Protein AF-F9P8S1-F1 (afdb_monomer_lite)

pLDDT: mean 74.07, std 16.08, range [42.81, 96.88]

Structure (mmCIF, N/CA/C/O backbone):
data_AF-F9P8S1-F1
#
_entry.id   AF-F9P8S1-F1
#
loop_
_atom_site.group_PDB
_atom_site.id
_atom_site.type_symbol
_atom_site.label_atom_id
_atom_site.label_alt_id
_atom_site.label_comp_id
_atom_site.label_asym_id
_atom_site.label_entity_id
_atom_site.label_seq_id
_atom_site.pdbx_PDB_ins_code
_atom_site.Cartn_x
_atom_site.Cartn_y
_atom_site.Cartn_z
_atom_site.occupancy
_atom_site.B_iso_or_equiv
_atom_site.auth_seq_id
_atom_site.auth_comp_id
_atom_site.auth_asym_id
_atom_site.auth_atom_id
_atom_site.pdbx_PDB_model_num
ATOM 1 N N . MET A 1 1 ? -6.120 -24.601 -3.207 1.00 42.81 1 MET A N 1
ATOM 2 C CA . MET A 1 1 ? -6.417 -23.647 -4.297 1.00 42.81 1 MET A CA 1
ATOM 3 C C . MET A 1 1 ? -6.285 -24.409 -5.597 1.00 42.81 1 MET A C 1
ATOM 5 O O . MET A 1 1 ? -5.270 -25.063 -5.779 1.00 42.81 1 MET A O 1
ATOM 9 N N . THR A 1 2 ? -7.313 -24.424 -6.437 1.00 44.12 2 THR A N 1
ATOM 10 C CA . THR A 1 2 ? -7.250 -25.068 -7.754 1.00 44.12 2 THR A CA 1
ATOM 11 C C . THR A 1 2 ? -6.352 -24.224 -8.653 1.00 44.12 2 THR A C 1
ATOM 13 O O . THR A 1 2 ? -6.584 -23.021 -8.761 1.00 44.12 2 THR A O 1
ATOM 16 N N . ASN A 1 3 ? -5.321 -24.824 -9.254 1.00 46.97 3 ASN A N 1
ATOM 17 C CA . ASN A 1 3 ? -4.427 -24.097 -10.153 1.00 46.97 3 ASN A CA 1
ATOM 18 C C . ASN A 1 3 ? -5.231 -23.481 -11.313 1.00 46.97 3 ASN A C 1
ATOM 20 O O . ASN A 1 3 ? -6.142 -24.140 -11.833 1.00 46.97 3 ASN A O 1
ATOM 24 N N . PRO A 1 4 ? -4.928 -22.235 -11.712 1.00 54.66 4 PRO A N 1
ATOM 25 C CA . PRO A 1 4 ? -5.544 -21.624 -12.881 1.00 54.66 4 PRO A CA 1
ATOM 26 C C . PRO A 1 4 ? -5.271 -22.493 -14.118 1.00 54.66 4 PRO A C 1
ATOM 28 O O . PRO A 1 4 ? -4.149 -22.947 -14.333 1.00 54.66 4 PRO A O 1
ATOM 31 N N . LYS A 1 5 ? -6.315 -22.766 -14.907 1.00 55.66 5 LYS A N 1
ATOM 32 C CA . LYS A 1 5 ? -6.205 -23.498 -16.175 1.00 55.66 5 LYS A CA 1
ATOM 33 C C . LYS A 1 5 ? -6.027 -22.486 -17.303 1.00 55.66 5 LYS A C 1
ATOM 35 O O . LYS A 1 5 ? -6.822 -21.551 -17.379 1.00 55.66 5 LYS A O 1
ATOM 40 N N . LEU A 1 6 ? -5.024 -22.677 -18.163 1.00 55.72 6 LEU A N 1
ATOM 41 C CA . LEU A 1 6 ? -4.963 -21.954 -19.435 1.00 55.72 6 LEU A CA 1
ATOM 42 C C . LEU A 1 6 ? -6.150 -22.377 -20.309 1.00 55.72 6 LEU A C 1
ATOM 44 O O . LEU A 1 6 ? -6.494 -23.558 -20.364 1.00 55.72 6 LEU A O 1
ATOM 48 N N . THR A 1 7 ? -6.777 -21.407 -20.964 1.00 56.41 7 THR A N 1
ATOM 49 C CA . THR A 1 7 ? -7.863 -21.615 -21.926 1.00 56.41 7 THR A CA 1
ATOM 50 C C . THR A 1 7 ? -7.560 -20.805 -23.180 1.00 56.41 7 THR A C 1
ATOM 52 O O . THR A 1 7 ? -7.178 -19.644 -23.055 1.00 56.41 7 THR A O 1
ATOM 55 N N . ASP A 1 8 ? -7.764 -21.394 -24.359 1.00 46.69 8 ASP A N 1
ATOM 56 C CA . ASP A 1 8 ? -7.505 -20.732 -25.650 1.00 46.69 8 ASP A CA 1
ATOM 57 C C . ASP A 1 8 ? -8.508 -19.603 -25.951 1.00 46.69 8 ASP A C 1
ATOM 59 O O . ASP A 1 8 ? -8.210 -18.674 -26.696 1.00 46.69 8 ASP A O 1
ATOM 63 N N . GLU A 1 9 ? -9.683 -19.639 -25.315 1.00 50.50 9 GLU A N 1
ATOM 64 C CA . GLU A 1 9 ? -10.734 -18.632 -25.456 1.00 50.50 9 GLU A CA 1
ATOM 65 C C . GLU A 1 9 ? -10.969 -17.881 -24.138 1.00 50.50 9 GLU A C 1
ATOM 67 O O . GLU A 1 9 ? -11.123 -18.479 -23.065 1.00 50.50 9 GLU A O 1
ATOM 72 N N . ALA A 1 10 ? -11.028 -16.547 -24.209 1.00 51.03 10 ALA A N 1
ATOM 73 C CA . ALA A 1 10 ? -11.365 -15.703 -23.069 1.00 51.03 10 ALA A CA 1
ATOM 74 C C . ALA A 1 10 ? -12.876 -15.765 -22.786 1.00 51.03 10 ALA A C 1
ATOM 76 O O . ALA A 1 10 ? -13.701 -15.368 -23.606 1.00 51.03 10 ALA A O 1
ATOM 77 N N . ARG A 1 11 ? -13.256 -16.228 -21.592 1.00 55.22 11 ARG A N 1
ATOM 78 C CA . ARG A 1 11 ? -14.658 -16.266 -21.152 1.00 55.22 11 ARG A CA 1
ATOM 79 C C . ARG A 1 11 ? -15.077 -14.901 -20.606 1.00 55.22 11 ARG A C 1
ATOM 81 O O . ARG A 1 11 ? -14.881 -14.663 -19.428 1.00 55.22 11 ARG A O 1
ATOM 88 N N . CYS A 1 12 ? -15.638 -14.051 -21.469 1.00 47.91 12 CYS A N 1
ATOM 89 C CA . CYS A 1 12 ? -16.384 -12.807 -21.194 1.00 47.91 12 CYS A CA 1
ATOM 90 C C . CYS A 1 12 ? -15.920 -11.947 -19.992 1.00 47.91 12 CYS A C 1
ATOM 92 O O . CYS A 1 12 ? -16.041 -12.334 -18.832 1.00 47.91 12 CYS A O 1
ATOM 94 N N . ILE A 1 13 ? -15.523 -10.695 -20.252 1.00 53.44 13 ILE A N 1
ATOM 95 C CA . ILE A 1 13 ? -15.233 -9.704 -19.199 1.00 53.44 13 ILE A CA 1
ATOM 96 C C . ILE A 1 13 ? -16.461 -9.553 -18.284 1.00 53.44 13 ILE A C 1
ATOM 98 O O . ILE A 1 13 ? -17.559 -9.230 -18.736 1.00 53.44 13 ILE A O 1
ATOM 102 N N . THR A 1 14 ? -16.292 -9.791 -16.984 1.00 51.12 14 THR A N 1
ATOM 103 C CA . THR A 1 14 ? -17.373 -9.659 -16.004 1.00 51.12 14 THR A CA 1
ATOM 104 C C . THR A 1 14 ? -17.647 -8.182 -15.709 1.00 51.12 14 THR A C 1
ATOM 106 O O . THR A 1 14 ? -16.819 -7.490 -15.131 1.00 51.12 14 THR A O 1
ATOM 109 N N . ALA A 1 15 ? -18.849 -7.695 -16.036 1.00 49.53 15 ALA A N 1
ATOM 110 C CA . ALA A 1 15 ? -19.282 -6.307 -15.799 1.00 49.53 15 ALA A CA 1
ATOM 111 C C . ALA A 1 15 ? -19.560 -5.955 -14.315 1.00 49.53 15 ALA A C 1
ATOM 113 O O . ALA A 1 15 ? -20.180 -4.937 -14.013 1.00 49.53 15 ALA A O 1
ATOM 114 N N . ARG A 1 16 ? -19.160 -6.806 -13.361 1.00 53.19 16 ARG A N 1
ATOM 115 C CA . ARG A 1 16 ? -19.384 -6.578 -11.923 1.00 53.19 16 ARG A CA 1
ATOM 116 C C . ARG A 1 16 ? -18.222 -5.789 -11.326 1.00 53.19 16 ARG A C 1
ATOM 118 O O . ARG A 1 16 ? -17.071 -6.046 -11.651 1.00 53.19 16 ARG A O 1
ATOM 125 N N . TYR A 1 17 ? -18.514 -4.929 -10.350 1.00 43.66 17 TYR A N 1
ATOM 126 C CA . TYR A 1 17 ? -17.522 -4.143 -9.594 1.00 43.66 17 TYR A CA 1
ATOM 127 C C . TYR A 1 17 ? -16.407 -4.974 -8.920 1.00 43.66 17 TYR A C 1
ATOM 129 O O . TYR A 1 17 ? -15.377 -4.426 -8.547 1.00 43.66 17 TYR A O 1
ATOM 137 N N . THR A 1 18 ? -16.572 -6.295 -8.783 1.00 47.75 18 THR A N 1
ATOM 138 C CA . THR A 1 18 ? -15.530 -7.230 -8.317 1.00 47.75 18 THR A CA 1
ATOM 139 C C . THR A 1 18 ? -14.606 -7.730 -9.437 1.00 47.75 18 THR A C 1
ATOM 141 O O . THR A 1 18 ? -14.017 -8.802 -9.301 1.00 47.75 18 THR A O 1
ATOM 144 N N . ALA A 1 19 ? -14.495 -6.994 -10.546 1.00 43.41 19 ALA A N 1
ATOM 145 C CA . ALA A 1 19 ? -13.568 -7.253 -11.645 1.00 43.41 19 ALA A CA 1
ATOM 146 C C . ALA A 1 19 ? -12.102 -7.098 -11.183 1.00 43.41 19 ALA A C 1
ATOM 148 O O . ALA A 1 19 ? -11.461 -6.067 -11.356 1.00 43.41 19 ALA A O 1
ATOM 149 N N . GLY A 1 20 ? -11.576 -8.134 -10.539 1.00 48.50 20 GLY A N 1
ATOM 150 C CA . GLY A 1 20 ? -10.194 -8.257 -10.074 1.00 48.50 20 GLY A CA 1
ATOM 151 C C . GLY A 1 20 ? -9.910 -9.713 -9.715 1.00 48.50 20 GLY A C 1
ATOM 152 O O . GLY A 1 20 ? -10.841 -10.509 -9.701 1.00 48.50 20 GLY A O 1
ATOM 153 N N . ALA A 1 21 ? -8.659 -10.096 -9.445 1.00 47.78 21 ALA A N 1
ATOM 154 C CA . ALA A 1 21 ? -8.283 -11.484 -9.145 1.00 47.78 21 ALA A CA 1
ATOM 155 C C . ALA A 1 21 ? -9.067 -12.047 -7.936 1.00 47.78 21 ALA A C 1
ATOM 157 O O . ALA A 1 21 ? -8.751 -11.769 -6.780 1.00 47.78 21 ALA A O 1
ATOM 158 N N . THR A 1 22 ? -10.120 -12.830 -8.194 1.00 50.66 22 THR A N 1
ATOM 159 C CA . THR A 1 22 ? -10.939 -13.469 -7.160 1.00 50.66 22 THR A CA 1
ATOM 160 C C . THR A 1 22 ? -10.473 -14.906 -6.937 1.00 50.66 22 THR A C 1
ATOM 162 O O . THR A 1 22 ? -10.015 -15.582 -7.853 1.00 50.66 22 THR A O 1
ATOM 165 N N . LYS A 1 23 ? -10.602 -15.408 -5.704 1.00 47.53 23 LYS A N 1
ATOM 166 C CA . LYS A 1 23 ? -10.210 -16.785 -5.334 1.00 47.53 23 LYS A CA 1
ATOM 167 C C . LYS A 1 23 ? -11.278 -17.839 -5.672 1.00 47.53 23 LYS A C 1
ATOM 169 O O . LYS A 1 23 ? -11.153 -18.986 -5.247 1.00 47.53 23 LYS A O 1
ATOM 174 N N . ARG A 1 24 ? -12.353 -17.460 -6.373 1.00 54.44 24 ARG A N 1
ATOM 175 C CA . ARG A 1 24 ? -13.459 -18.361 -6.723 1.00 54.44 24 ARG A CA 1
ATOM 176 C C . ARG A 1 24 ? -13.205 -19.004 -8.082 1.00 54.44 24 ARG A C 1
ATOM 178 O O . ARG A 1 24 ? -12.870 -18.328 -9.051 1.00 54.44 24 ARG A O 1
ATOM 185 N N . THR A 1 25 ? -13.373 -20.320 -8.147 1.00 54.41 25 THR A N 1
ATOM 186 C CA . THR A 1 25 ? -13.177 -21.105 -9.368 1.00 54.41 25 THR A CA 1
ATOM 187 C C . THR A 1 25 ? -14.099 -20.604 -10.484 1.00 54.41 25 THR A C 1
ATOM 189 O O . THR A 1 25 ? -15.279 -20.368 -10.247 1.00 54.41 25 THR A O 1
ATOM 192 N N . ALA A 1 26 ? -13.550 -20.451 -11.694 1.00 55.38 26 ALA A N 1
ATOM 193 C CA . ALA A 1 26 ? -1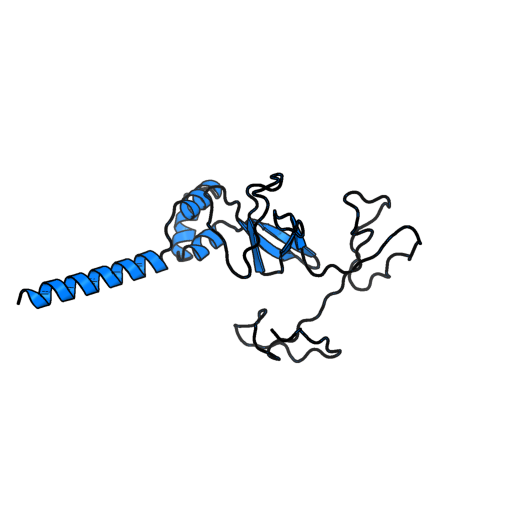4.274 -20.100 -12.922 1.00 55.38 26 ALA A CA 1
ATOM 194 C C . ALA A 1 26 ? -14.968 -18.718 -12.967 1.00 55.38 26 ALA A C 1
ATOM 196 O O . ALA A 1 26 ? -15.750 -18.480 -13.882 1.00 55.38 26 ALA A O 1
ATOM 197 N N . MET A 1 27 ? -14.682 -17.793 -12.039 1.00 53.31 27 MET A N 1
ATOM 198 C CA . MET A 1 27 ? -15.280 -16.445 -12.075 1.00 53.31 27 MET A CA 1
ATOM 199 C C . MET A 1 27 ? -14.535 -15.439 -12.958 1.00 53.31 27 MET A C 1
ATOM 201 O O . MET A 1 27 ? -15.146 -14.472 -13.407 1.00 53.31 27 MET A O 1
ATOM 205 N N . ASN A 1 28 ? -13.245 -15.661 -13.218 1.00 53.59 28 ASN A N 1
ATOM 206 C CA . ASN A 1 28 ? -12.417 -14.737 -13.983 1.00 53.59 28 ASN A CA 1
ATOM 207 C C . ASN A 1 28 ? -11.637 -15.492 -15.060 1.00 53.59 28 ASN A C 1
ATOM 209 O O . ASN A 1 28 ? -10.920 -16.443 -14.745 1.00 53.59 28 ASN A O 1
ATOM 213 N N . SER A 1 29 ? -11.718 -15.031 -16.305 1.00 51.03 29 SER A N 1
ATOM 214 C CA . SER A 1 29 ? -10.712 -15.313 -17.328 1.00 51.03 29 SER A CA 1
ATOM 215 C C . SER A 1 29 ? -9.646 -14.220 -17.275 1.00 51.03 29 SER A C 1
ATOM 217 O O . SER A 1 29 ? -9.966 -13.041 -17.420 1.00 51.03 29 SER A O 1
ATOM 219 N N . GLY A 1 30 ? -8.393 -14.598 -17.037 1.00 47.12 30 GLY A N 1
ATOM 220 C CA . GLY A 1 30 ? -7.246 -13.708 -17.205 1.00 47.12 30 GLY A CA 1
ATOM 221 C C . GLY A 1 30 ? -6.552 -14.027 -18.522 1.00 47.12 30 GLY A C 1
ATOM 222 O O . GLY A 1 30 ? -6.382 -15.199 -18.847 1.00 47.12 30 GLY A O 1
ATOM 223 N N . VAL A 1 31 ? -6.148 -13.006 -19.271 1.00 45.31 31 VAL A N 1
ATOM 224 C CA . VAL A 1 31 ? -5.204 -13.195 -20.376 1.00 45.31 31 VAL A CA 1
ATOM 225 C C . VAL A 1 31 ? -3.816 -13.328 -19.751 1.00 45.31 31 VAL A C 1
ATOM 227 O O . VAL A 1 31 ? -3.372 -12.427 -19.039 1.00 45.31 31 VAL A O 1
ATOM 230 N N . LEU A 1 32 ? -3.154 -14.467 -19.961 1.00 46.41 32 LEU A N 1
ATOM 231 C CA . LEU A 1 32 ? -1.760 -14.651 -19.564 1.00 46.41 32 LEU A CA 1
ATOM 232 C C . LEU A 1 32 ? -0.882 -13.906 -20.578 1.00 46.41 32 LEU A C 1
ATOM 234 O O . LEU A 1 32 ? -0.616 -14.414 -21.664 1.00 46.41 32 LEU A O 1
ATOM 238 N N . GLU A 1 33 ? -0.452 -12.691 -20.246 1.00 49.91 33 GLU A N 1
ATOM 239 C CA . GLU A 1 33 ? 0.489 -11.949 -21.088 1.00 49.91 33 GLU A CA 1
ATOM 240 C C . GLU A 1 33 ? 1.912 -12.481 -20.840 1.00 49.91 33 GLU A C 1
ATOM 242 O O . GLU A 1 33 ? 2.533 -12.214 -19.810 1.00 49.91 33 GLU A O 1
ATOM 247 N N . VAL A 1 34 ? 2.412 -13.305 -21.767 1.00 53.09 34 VAL A N 1
ATOM 248 C CA . VAL A 1 34 ? 3.754 -13.900 -21.710 1.00 53.09 34 VAL A CA 1
ATOM 249 C C . VAL A 1 34 ? 4.734 -12.998 -22.449 1.00 53.09 34 VAL A C 1
ATOM 251 O O . VAL A 1 34 ? 4.635 -12.830 -23.662 1.00 53.09 34 VAL A O 1
ATOM 254 N N . GLN A 1 35 ? 5.708 -12.439 -21.728 1.00 59.03 35 GLN A N 1
ATOM 255 C CA . GLN A 1 35 ? 6.710 -11.550 -22.315 1.00 59.03 35 GLN A CA 1
ATOM 256 C C . GLN A 1 35 ? 8.097 -12.212 -22.360 1.00 59.03 35 GLN A C 1
ATOM 258 O O . GLN A 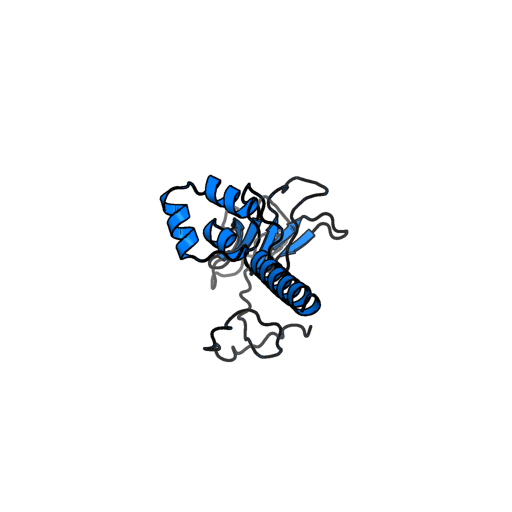1 35 ? 8.586 -12.666 -21.318 1.00 59.03 35 GLN A O 1
ATOM 263 N N . PRO A 1 36 ? 8.771 -12.241 -23.527 1.00 59.41 36 PRO A N 1
ATOM 264 C CA . PRO A 1 36 ? 10.127 -12.761 -23.627 1.00 59.41 36 PRO A CA 1
ATOM 265 C C . PRO A 1 36 ? 11.119 -11.779 -22.991 1.00 59.41 36 PRO A C 1
ATOM 267 O O . PRO A 1 36 ? 11.228 -10.617 -23.400 1.00 59.41 36 PRO A O 1
ATOM 270 N N . ILE A 1 37 ? 11.870 -12.257 -21.995 1.00 67.31 37 ILE A N 1
ATOM 271 C CA . ILE A 1 37 ? 12.969 -11.509 -21.370 1.00 67.31 37 ILE A CA 1
ATOM 272 C C . ILE A 1 37 ? 14.328 -12.048 -21.815 1.00 67.31 37 ILE A C 1
ATOM 274 O O . ILE A 1 37 ? 14.587 -13.250 -21.755 1.00 67.31 37 ILE A O 1
ATOM 278 N N . LEU A 1 38 ? 15.221 -11.134 -22.199 1.00 70.00 38 LEU A N 1
ATOM 279 C CA . LEU A 1 38 ? 16.605 -11.443 -22.540 1.00 70.00 38 LEU A CA 1
ATOM 280 C C . LEU A 1 38 ? 17.453 -11.612 -21.272 1.00 70.00 38 LEU A C 1
ATOM 282 O O . LEU A 1 38 ? 17.592 -10.672 -20.474 1.00 70.00 38 LEU A O 1
ATOM 286 N N . THR A 1 39 ? 18.109 -12.766 -21.126 1.00 67.06 39 THR A N 1
ATOM 287 C CA . THR A 1 39 ? 19.067 -13.077 -20.044 1.00 67.06 39 THR A CA 1
ATOM 288 C C . THR A 1 39 ? 18.515 -12.772 -18.642 1.00 67.06 39 THR A C 1
ATOM 290 O O . THR A 1 39 ? 19.044 -11.899 -17.944 1.00 67.06 39 THR A O 1
ATOM 293 N N . PRO A 1 40 ? 17.420 -13.424 -18.201 1.00 64.50 40 PRO A N 1
ATOM 294 C CA . PRO A 1 40 ? 16.813 -13.153 -16.893 1.00 64.50 40 PRO A CA 1
ATOM 295 C C . PRO A 1 40 ? 17.753 -13.452 -15.716 1.00 64.50 40 PRO A C 1
ATOM 297 O O . PRO A 1 40 ? 17.552 -12.957 -14.612 1.00 64.50 40 PRO A O 1
ATOM 300 N N . ASP A 1 41 ? 18.788 -14.252 -15.950 1.00 61.78 41 ASP A N 1
ATOM 301 C CA . ASP A 1 41 ? 19.759 -14.735 -14.976 1.00 61.78 41 ASP A CA 1
ATOM 302 C C . ASP A 1 41 ? 20.846 -13.717 -14.594 1.00 61.78 41 ASP A C 1
ATOM 304 O O . ASP A 1 41 ? 21.568 -13.934 -13.621 1.00 61.78 41 ASP A O 1
ATOM 308 N N . ARG A 1 42 ? 20.984 -12.604 -15.323 1.00 64.12 42 ARG A N 1
ATOM 309 C CA . ARG A 1 42 ? 22.042 -11.601 -15.088 1.00 64.12 42 ARG A CA 1
ATOM 310 C C . ARG A 1 42 ? 21.459 -10.286 -14.581 1.00 64.12 42 ARG A C 1
ATOM 312 O O . ARG A 1 42 ? 20.285 -10.014 -14.766 1.00 64.12 42 ARG A O 1
ATOM 319 N N . VAL A 1 43 ? 22.238 -9.433 -13.921 1.00 65.25 43 VAL A N 1
ATOM 320 C CA . VAL A 1 43 ? 21.769 -8.065 -13.593 1.00 65.25 43 VAL A CA 1
ATOM 321 C C . VAL A 1 43 ? 22.125 -7.116 -14.734 1.00 65.25 43 VAL A C 1
ATOM 323 O O . VAL A 1 43 ? 21.266 -6.385 -15.224 1.00 65.25 43 VAL A O 1
ATOM 326 N N . THR A 1 44 ? 23.369 -7.191 -15.203 1.00 67.81 44 THR A N 1
ATOM 327 C CA . THR A 1 44 ? 23.891 -6.448 -16.349 1.00 67.81 44 THR A CA 1
ATOM 328 C C . THR A 1 44 ? 23.822 -7.301 -17.618 1.00 67.81 44 THR A C 1
ATOM 330 O O . THR A 1 44 ? 24.274 -8.448 -17.651 1.00 67.81 44 THR A O 1
ATOM 333 N N . LYS A 1 45 ? 23.219 -6.746 -18.673 1.00 70.19 45 LYS A N 1
ATOM 334 C CA . LYS A 1 45 ? 23.155 -7.369 -20.005 1.00 70.19 45 LYS A CA 1
ATOM 335 C C . LYS A 1 45 ? 24.470 -7.139 -20.758 1.00 70.19 45 LYS A C 1
ATOM 337 O O . LYS A 1 45 ? 25.132 -6.130 -20.532 1.00 70.19 45 LYS A O 1
ATOM 342 N N . ARG A 1 46 ? 24.823 -8.053 -21.665 1.00 67.50 46 ARG A N 1
ATOM 343 C CA . ARG A 1 46 ? 25.981 -7.902 -22.569 1.00 67.50 46 ARG A CA 1
ATOM 344 C C . ARG A 1 46 ? 25.586 -7.366 -23.946 1.00 67.50 46 ARG A C 1
ATOM 346 O O . ARG A 1 46 ? 26.336 -6.599 -24.531 1.00 67.50 46 ARG A O 1
ATOM 353 N N . GLN A 1 47 ? 24.407 -7.741 -24.440 1.00 64.69 47 GLN A N 1
ATOM 354 C CA . GLN A 1 47 ? 23.866 -7.214 -25.690 1.00 64.69 47 GLN A CA 1
ATOM 355 C C . GLN A 1 47 ? 23.308 -5.794 -25.517 1.00 64.69 47 GLN A C 1
ATOM 357 O O . GLN A 1 47 ? 22.586 -5.490 -24.559 1.00 64.69 47 GLN A O 1
ATOM 362 N N . ASN A 1 48 ? 23.597 -4.943 -26.500 1.00 59.12 48 ASN A N 1
ATOM 363 C CA . ASN A 1 48 ? 22.925 -3.663 -26.682 1.00 59.12 48 ASN A CA 1
ATOM 364 C C . ASN A 1 48 ? 21.515 -3.912 -27.235 1.00 59.12 48 ASN A C 1
ATOM 366 O O . ASN A 1 48 ? 21.346 -4.613 -28.225 1.00 59.12 48 ASN A O 1
ATOM 370 N N . GLY A 1 49 ? 20.497 -3.362 -26.572 1.00 66.94 49 GLY A N 1
ATOM 371 C CA . GLY A 1 49 ? 19.092 -3.575 -26.941 1.00 66.94 49 GLY A CA 1
ATOM 372 C C . GLY A 1 49 ? 18.140 -3.571 -25.747 1.00 66.94 49 GLY A C 1
ATOM 373 O O . GLY A 1 49 ? 18.565 -3.602 -24.590 1.00 66.94 49 GLY A O 1
ATOM 374 N N . ARG A 1 50 ? 16.833 -3.488 -26.000 1.00 66.19 50 ARG A N 1
ATOM 375 C CA . ARG A 1 50 ? 15.813 -3.568 -24.943 1.00 66.19 50 ARG A CA 1
ATOM 376 C C . ARG A 1 50 ? 15.792 -4.980 -24.349 1.00 66.19 50 ARG A C 1
ATOM 378 O O . ARG A 1 50 ? 16.011 -5.958 -25.052 1.00 66.19 50 ARG A O 1
ATOM 385 N N . ARG A 1 51 ? 15.579 -5.077 -23.034 1.00 71.38 51 ARG A N 1
ATOM 386 C CA . ARG A 1 51 ? 15.635 -6.352 -22.294 1.00 71.38 51 ARG A CA 1
ATOM 387 C C . ARG A 1 51 ? 14.327 -7.144 -22.352 1.00 71.38 51 ARG A C 1
ATOM 389 O O . ARG A 1 51 ? 14.321 -8.346 -22.119 1.00 71.38 51 ARG A O 1
ATOM 396 N N . LEU A 1 52 ? 13.247 -6.438 -22.648 1.00 70.12 52 LEU A N 1
ATOM 397 C CA . LEU A 1 52 ? 11.894 -6.934 -22.834 1.00 70.12 52 LEU A CA 1
ATOM 398 C C . LEU A 1 52 ? 11.440 -6.434 -24.207 1.00 70.12 52 LEU A C 1
ATOM 400 O O . LEU A 1 52 ? 11.739 -5.283 -24.548 1.00 70.12 52 LEU A O 1
ATOM 404 N N . LYS A 1 53 ? 10.782 -7.296 -24.982 1.00 68.94 53 LYS A N 1
ATOM 405 C CA . LYS A 1 53 ? 10.178 -6.938 -26.275 1.00 68.94 53 LYS A CA 1
ATOM 406 C C . LYS A 1 53 ? 8.717 -6.546 -26.116 1.00 68.94 53 LYS A C 1
ATOM 408 O O . LYS A 1 53 ? 8.074 -6.945 -25.145 1.00 68.94 53 LYS A O 1
ATOM 413 N N . GLU A 1 54 ? 8.216 -5.755 -27.052 1.00 63.56 54 GLU A N 1
ATOM 414 C CA . GLU A 1 54 ? 6.791 -5.430 -27.129 1.00 63.56 54 GLU A CA 1
ATOM 415 C C . GLU A 1 54 ? 5.983 -6.637 -27.645 1.00 63.56 54 GLU A C 1
ATOM 417 O O . GLU A 1 54 ? 6.537 -7.572 -28.223 1.00 63.56 54 GLU A O 1
ATOM 422 N N . GLN A 1 55 ? 4.671 -6.633 -27.412 1.00 55.00 55 GLN A N 1
ATOM 423 C CA . GLN A 1 55 ? 3.755 -7.620 -27.993 1.00 55.00 55 GLN A CA 1
ATOM 424 C C . GLN A 1 55 ? 3.843 -7.555 -29.523 1.00 55.00 55 GLN A C 1
ATOM 426 O O . GLN A 1 55 ? 3.962 -6.462 -30.077 1.00 55.00 55 GLN A O 1
ATOM 431 N N . ASP A 1 56 ? 3.825 -8.721 -30.168 1.00 64.06 56 ASP A N 1
ATOM 432 C CA . ASP A 1 56 ? 3.959 -8.910 -31.620 1.00 64.06 56 ASP A CA 1
ATOM 433 C C . ASP A 1 56 ? 5.346 -8.585 -32.212 1.00 64.06 56 ASP A C 1
ATOM 435 O O . ASP A 1 56 ? 5.560 -8.733 -33.416 1.00 64.06 56 ASP A O 1
ATOM 439 N N . GLU A 1 57 ? 6.340 -8.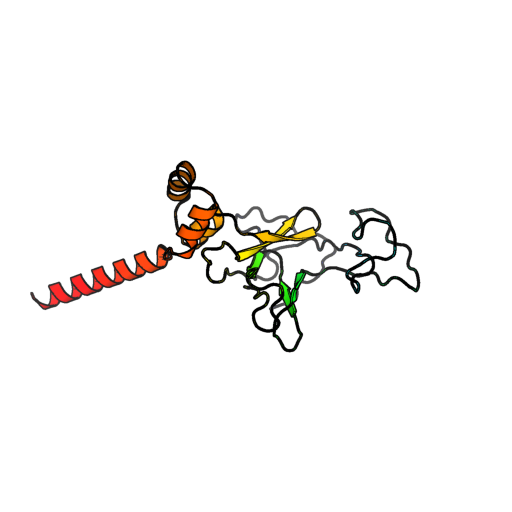227 -31.386 1.00 66.19 57 GLU A N 1
ATOM 440 C CA . GLU A 1 57 ? 7.732 -8.204 -31.838 1.00 66.19 57 GLU A CA 1
ATOM 441 C C . GLU A 1 57 ? 8.286 -9.642 -31.916 1.00 66.19 57 GLU A C 1
ATOM 443 O O . GLU A 1 57 ? 8.124 -10.424 -30.972 1.00 66.19 57 GLU A O 1
ATOM 448 N N . PRO A 1 58 ? 9.001 -10.009 -32.999 1.00 64.75 58 PRO A N 1
ATOM 449 C CA . PRO A 1 58 ? 9.586 -11.341 -33.135 1.00 64.75 58 PRO A CA 1
ATOM 450 C C . PRO A 1 58 ? 10.501 -11.636 -31.947 1.00 64.75 58 PRO A C 1
ATOM 452 O O . PRO A 1 58 ? 11.194 -10.736 -31.476 1.00 64.75 58 PRO A O 1
ATOM 455 N N . MET A 1 59 ? 10.535 -12.879 -31.460 1.00 60.25 59 MET A N 1
ATOM 456 C CA . MET A 1 59 ? 11.356 -13.286 -30.309 1.00 60.25 59 MET A CA 1
ATOM 457 C C . MET A 1 59 ? 12.846 -12.933 -30.510 1.00 60.25 59 MET A C 1
ATOM 459 O O . MET A 1 59 ? 13.314 -12.680 -31.621 1.00 60.25 59 MET A O 1
ATOM 463 N N . PHE A 1 60 ? 13.626 -12.815 -29.431 1.00 66.12 60 PHE A N 1
ATOM 464 C CA . PHE A 1 60 ? 15.085 -12.729 -29.565 1.00 66.12 60 PHE A CA 1
ATOM 465 C C . PHE A 1 60 ? 15.619 -13.969 -30.298 1.00 66.12 60 PHE A C 1
ATOM 467 O O . PHE A 1 60 ? 15.104 -15.071 -30.114 1.00 66.12 60 PHE A O 1
ATOM 474 N N . THR A 1 61 ? 16.658 -13.797 -31.116 1.00 61.00 61 THR A N 1
ATOM 475 C CA . THR A 1 61 ? 17.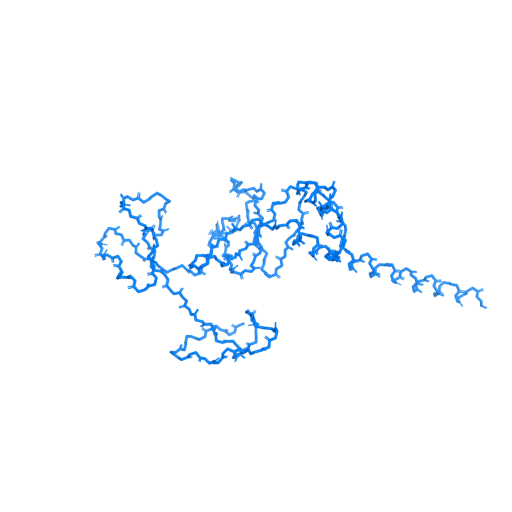353 -14.929 -31.735 1.00 61.00 61 THR A CA 1
ATOM 476 C C . THR A 1 61 ? 17.859 -15.862 -30.636 1.00 61.00 61 THR A C 1
ATOM 478 O O . THR A 1 61 ? 18.571 -15.423 -29.729 1.00 61.00 61 THR A O 1
ATOM 481 N N . LEU A 1 62 ? 17.469 -17.137 -30.699 1.00 56.62 62 LEU A N 1
ATOM 482 C CA . LEU A 1 62 ? 17.953 -18.183 -29.801 1.00 56.62 62 LEU A CA 1
ATOM 483 C C . LEU A 1 62 ? 19.444 -18.401 -30.078 1.00 56.62 62 LEU A C 1
ATOM 485 O O . LEU A 1 62 ? 19.814 -19.104 -31.012 1.00 56.62 62 LEU A O 1
ATOM 489 N N . THR A 1 63 ? 20.309 -17.753 -29.301 1.00 58.69 63 THR A N 1
ATOM 490 C CA . THR A 1 63 ? 21.742 -18.054 -29.286 1.00 58.69 63 THR A CA 1
ATOM 491 C C . THR A 1 63 ? 21.998 -19.072 -28.177 1.00 58.69 63 THR A C 1
ATOM 493 O O . THR A 1 63 ? 21.366 -19.017 -27.123 1.00 58.69 63 THR A O 1
ATOM 496 N N . SER A 1 64 ? 22.966 -19.974 -28.351 1.00 54.72 64 SER A N 1
ATOM 497 C CA . SER A 1 64 ? 23.372 -20.907 -27.282 1.00 54.72 64 SER A CA 1
ATOM 498 C C . SER A 1 64 ? 23.931 -20.203 -26.033 1.00 54.72 64 SER A C 1
ATOM 500 O O . SER A 1 64 ? 24.190 -20.852 -25.023 1.00 54.72 64 SER A O 1
ATOM 502 N N . GLN A 1 65 ? 24.150 -18.884 -26.095 1.00 56.31 65 GLN A N 1
ATOM 503 C CA . GLN A 1 65 ? 24.691 -18.071 -25.007 1.00 56.31 65 GLN A CA 1
ATOM 504 C C . GLN A 1 65 ? 23.605 -17.386 -24.165 1.00 56.31 65 GLN A C 1
ATOM 506 O O . GLN A 1 65 ? 23.819 -17.173 -22.968 1.00 56.31 65 GLN A O 1
ATOM 511 N N . ASP A 1 66 ? 22.453 -17.055 -24.757 1.00 55.19 66 ASP A N 1
ATOM 512 C CA . ASP A 1 66 ? 21.412 -16.264 -24.107 1.00 55.19 66 ASP A CA 1
ATOM 513 C C . ASP A 1 66 ? 20.208 -17.134 -23.740 1.00 55.19 66 ASP A C 1
ATOM 515 O O . ASP A 1 66 ? 19.480 -17.641 -24.593 1.00 55.19 66 ASP A O 1
ATOM 519 N N . ARG A 1 67 ? 19.965 -17.285 -22.434 1.00 53.16 67 ARG A N 1
ATOM 520 C CA . ARG A 1 67 ? 18.735 -17.903 -21.931 1.00 53.16 67 ARG A CA 1
ATOM 521 C C . ARG A 1 67 ? 17.597 -16.888 -22.008 1.00 53.16 67 ARG A C 1
ATOM 523 O O . ARG A 1 67 ? 17.728 -15.778 -21.490 1.00 53.16 67 ARG A O 1
ATOM 530 N N . HIS A 1 68 ? 16.480 -17.280 -22.612 1.00 56.09 68 HIS A N 1
ATOM 531 C CA . HIS A 1 68 ? 15.231 -16.511 -22.617 1.00 56.09 68 HIS A CA 1
ATOM 532 C C . HIS A 1 68 ? 14.274 -17.090 -21.575 1.00 56.09 68 HIS A C 1
ATOM 534 O O . HIS A 1 68 ? 14.312 -18.290 -21.302 1.00 56.09 68 HIS A O 1
ATOM 540 N N . GLY A 1 69 ? 13.447 -16.250 -20.952 1.00 55.69 69 GLY A N 1
ATOM 541 C CA . GLY A 1 69 ? 12.507 -16.690 -19.916 1.00 55.69 69 GLY A CA 1
ATOM 542 C C . GLY A 1 69 ? 11.135 -16.035 -20.019 1.00 55.69 69 GLY A C 1
ATOM 543 O O . GLY A 1 69 ? 10.943 -15.092 -20.784 1.00 55.69 69 GLY A O 1
ATOM 544 N N . VAL A 1 70 ? 10.208 -16.535 -19.202 1.00 55.97 70 VAL A N 1
ATOM 545 C CA . VAL A 1 70 ? 8.878 -15.959 -18.961 1.00 55.97 70 VAL A CA 1
ATOM 546 C C . VAL A 1 70 ? 8.855 -15.381 -17.544 1.00 55.97 70 VAL A C 1
ATOM 548 O O . VAL A 1 70 ? 9.346 -16.016 -16.608 1.00 55.97 70 VAL A O 1
ATOM 551 N N . LEU A 1 71 ? 8.333 -14.163 -17.375 1.00 58.44 71 LEU A N 1
ATOM 552 C CA . LEU A 1 71 ? 8.243 -13.496 -16.073 1.00 58.44 71 LEU A CA 1
ATOM 553 C C . LEU A 1 71 ? 6.858 -13.724 -15.437 1.00 58.44 71 LEU A C 1
ATOM 555 O O . LEU A 1 71 ? 5.886 -13.107 -15.848 1.00 58.44 71 LEU A O 1
ATOM 559 N N . GLU A 1 72 ? 6.783 -14.552 -14.393 1.00 58.56 72 GLU A N 1
ATOM 560 C CA . GLU A 1 72 ? 5.539 -14.881 -13.661 1.00 58.56 72 GLU A CA 1
ATOM 561 C C . GLU A 1 72 ? 5.373 -14.074 -12.344 1.00 58.56 72 GLU A C 1
ATOM 563 O O . GLU A 1 72 ? 4.726 -14.509 -11.398 1.00 58.56 72 GLU A O 1
ATOM 568 N N . GLY A 1 73 ? 6.008 -12.900 -12.233 1.00 65.81 73 GLY A N 1
ATOM 569 C CA . GLY A 1 73 ? 5.974 -12.044 -11.033 1.00 65.81 73 GLY A CA 1
ATOM 570 C C . GLY A 1 73 ? 7.351 -11.540 -10.588 1.00 65.81 73 GLY A C 1
ATOM 571 O O . GLY A 1 73 ? 8.379 -11.863 -11.190 1.00 65.81 73 GLY A O 1
ATOM 572 N N . ILE A 1 74 ? 7.395 -10.723 -9.527 1.00 74.94 74 ILE A N 1
ATOM 573 C CA . ILE A 1 74 ? 8.652 -10.139 -9.029 1.00 74.94 74 ILE A CA 1
ATOM 574 C C . ILE A 1 74 ? 9.213 -10.995 -7.894 1.00 74.94 74 ILE A C 1
ATOM 576 O O . ILE A 1 74 ? 8.609 -11.116 -6.831 1.00 74.94 74 ILE A O 1
ATOM 580 N N . LYS A 1 75 ? 10.417 -11.544 -8.084 1.00 80.25 75 LYS A N 1
ATOM 581 C CA . LYS A 1 75 ? 11.164 -12.211 -7.010 1.00 80.25 75 LYS A CA 1
ATOM 582 C C . LYS A 1 75 ? 11.834 -11.169 -6.121 1.00 80.25 75 LYS A C 1
ATOM 584 O O . LYS A 1 75 ? 12.822 -10.542 -6.499 1.00 80.25 75 LYS A O 1
ATOM 589 N N . VAL A 1 76 ? 11.292 -11.003 -4.926 1.00 79.69 76 VAL A N 1
ATOM 590 C CA . VAL A 1 76 ? 11.764 -10.072 -3.908 1.00 79.69 76 VAL A CA 1
ATOM 591 C C . VAL A 1 76 ? 12.697 -10.819 -2.957 1.00 79.69 76 VAL A C 1
ATOM 593 O O . VAL A 1 76 ? 12.318 -11.840 -2.387 1.00 79.69 76 VAL A O 1
ATOM 596 N N . ARG A 1 77 ? 13.938 -10.347 -2.785 1.00 75.75 77 ARG A N 1
ATOM 597 C CA . ARG A 1 77 ? 14.904 -11.009 -1.891 1.00 75.75 77 ARG A CA 1
ATOM 598 C C . ARG A 1 77 ? 14.397 -10.983 -0.449 1.00 75.75 77 ARG A C 1
ATOM 600 O O . ARG A 1 77 ? 14.128 -9.912 0.079 1.00 75.75 77 ARG A O 1
ATOM 607 N N . ASN A 1 78 ? 14.361 -12.144 0.197 1.00 79.94 78 ASN A N 1
ATOM 608 C CA . ASN A 1 78 ? 13.883 -12.307 1.570 1.00 79.94 78 ASN A CA 1
ATOM 609 C C . ASN A 1 78 ? 14.834 -13.252 2.339 1.00 79.94 78 ASN A C 1
ATOM 611 O O . ASN A 1 78 ? 15.644 -13.951 1.733 1.00 79.94 78 ASN A O 1
ATOM 615 N N . GLY A 1 79 ? 14.791 -13.253 3.669 1.00 74.31 79 GLY A N 1
ATOM 616 C CA . GLY A 1 79 ? 15.553 -14.147 4.549 1.00 74.31 79 GLY A CA 1
ATOM 617 C C . GLY A 1 79 ? 14.993 -15.573 4.656 1.00 74.31 79 GLY A C 1
ATOM 618 O O . GLY A 1 79 ? 15.296 -16.274 5.614 1.00 74.31 79 GLY A O 1
ATOM 619 N N . THR A 1 80 ? 14.145 -16.009 3.720 1.00 77.38 80 THR A N 1
ATOM 620 C CA . THR A 1 80 ? 13.611 -17.380 3.680 1.00 77.38 80 THR A CA 1
ATOM 621 C C . THR A 1 80 ? 14.693 -18.376 3.238 1.00 77.38 80 THR A C 1
ATOM 623 O O . THR A 1 80 ? 15.672 -17.987 2.605 1.00 77.38 80 THR A O 1
ATOM 626 N N . LYS A 1 81 ? 14.505 -19.684 3.490 1.00 78.81 81 LYS A N 1
ATOM 627 C CA . LYS A 1 81 ? 15.421 -20.743 3.001 1.00 78.81 81 LYS A CA 1
ATOM 628 C C . LYS A 1 81 ? 15.615 -20.712 1.475 1.00 78.81 81 LYS A C 1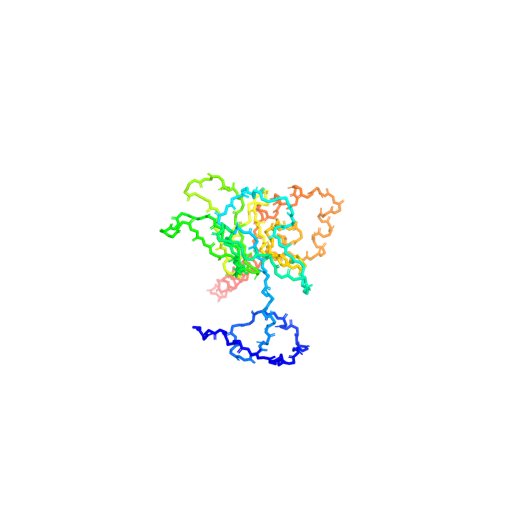
ATOM 630 O O . LYS A 1 81 ? 16.677 -21.069 0.987 1.00 78.81 81 LYS A O 1
ATOM 635 N N . GLN A 1 82 ? 14.598 -20.264 0.734 1.00 77.56 82 GLN A N 1
ATOM 636 C CA . GLN A 1 82 ? 14.655 -20.079 -0.721 1.00 77.56 82 GLN A CA 1
ATOM 637 C C . GLN A 1 82 ? 15.401 -18.796 -1.141 1.00 77.56 82 GLN A C 1
ATOM 639 O O . GLN A 1 82 ? 15.736 -18.641 -2.311 1.00 77.56 82 GLN A O 1
ATOM 644 N N . GLY A 1 83 ? 15.653 -17.861 -0.217 1.00 78.50 83 GLY A N 1
ATOM 645 C CA . GLY A 1 83 ? 16.347 -16.592 -0.465 1.00 78.50 83 GLY A CA 1
ATOM 646 C C . GLY A 1 83 ? 15.492 -15.501 -1.120 1.00 78.50 83 GLY A C 1
ATOM 647 O O . GLY A 1 83 ? 15.959 -14.374 -1.315 1.00 78.50 83 GLY A O 1
ATOM 648 N N . TYR A 1 84 ? 14.236 -15.802 -1.457 1.00 81.12 84 TYR A N 1
ATOM 649 C CA . TYR A 1 84 ? 13.287 -14.860 -2.041 1.00 81.12 84 TYR A CA 1
ATOM 650 C C . TYR A 1 84 ? 11.836 -15.210 -1.689 1.00 81.12 84 TYR A C 1
ATOM 652 O O . TYR A 1 84 ? 11.527 -16.309 -1.227 1.00 81.12 84 TYR A O 1
ATOM 660 N N . GLN A 1 85 ? 10.948 -14.247 -1.908 1.00 82.19 85 GLN A N 1
ATOM 661 C CA . GLN A 1 85 ? 9.501 -14.419 -1.973 1.00 82.19 85 GLN A CA 1
ATOM 662 C C . GLN A 1 85 ? 8.997 -13.866 -3.306 1.00 82.19 85 GLN A C 1
ATOM 664 O O . GLN A 1 85 ? 9.525 -12.877 -3.815 1.00 82.19 85 GLN A O 1
ATOM 669 N N . VAL A 1 86 ? 7.993 -14.513 -3.893 1.00 83.19 86 VAL A N 1
ATOM 670 C CA . VAL A 1 86 ? 7.354 -14.034 -5.124 1.00 83.19 86 VAL A CA 1
ATOM 671 C C . VAL A 1 86 ? 6.268 -13.033 -4.749 1.00 83.19 86 VAL A C 1
ATOM 673 O O . VAL A 1 86 ? 5.384 -13.357 -3.956 1.00 83.19 86 VAL A O 1
ATOM 676 N N . ALA A 1 87 ? 6.340 -11.832 -5.311 1.00 82.81 87 ALA A N 1
ATOM 677 C CA . ALA A 1 87 ? 5.329 -10.795 -5.189 1.00 82.81 87 ALA A CA 1
ATOM 678 C C . ALA A 1 87 ? 4.552 -10.680 -6.508 1.00 82.81 87 ALA A C 1
ATOM 680 O O . ALA A 1 87 ? 5.140 -10.508 -7.582 1.00 82.81 87 ALA A O 1
ATOM 681 N N . GLU A 1 88 ? 3.236 -10.812 -6.406 1.00 83.25 88 GLU A N 1
ATOM 682 C CA . GLU A 1 88 ? 2.281 -10.734 -7.508 1.00 83.25 88 GLU A CA 1
ATOM 683 C C . GLU A 1 88 ? 1.634 -9.350 -7.541 1.00 83.25 88 GLU A C 1
ATOM 685 O O . GLU A 1 88 ? 1.752 -8.566 -6.601 1.00 83.25 88 GLU A O 1
ATOM 690 N N . VAL A 1 89 ? 0.947 -9.032 -8.636 1.00 80.12 89 VAL A N 1
ATOM 691 C CA . VAL A 1 89 ? 0.225 -7.762 -8.766 1.00 80.12 89 VAL A CA 1
ATOM 692 C C . VAL A 1 89 ? -0.811 -7.632 -7.646 1.00 80.12 89 VAL A C 1
ATOM 694 O O . VAL A 1 89 ? -1.626 -8.526 -7.437 1.00 80.12 89 VAL A O 1
ATOM 697 N N . GLY A 1 90 ? -0.789 -6.499 -6.944 1.00 80.69 90 GLY A N 1
ATOM 698 C CA . GLY A 1 90 ? -1.644 -6.218 -5.790 1.00 80.69 90 GLY A CA 1
ATOM 699 C C . GLY A 1 90 ? -1.011 -6.550 -4.437 1.00 80.69 90 GLY A C 1
ATOM 700 O O . GLY A 1 90 ? -1.527 -6.103 -3.414 1.00 80.69 90 GLY A O 1
ATOM 701 N N . ASP A 1 91 ? 0.116 -7.265 -4.405 1.00 84.88 91 ASP A N 1
ATOM 702 C CA . ASP A 1 91 ? 0.840 -7.510 -3.159 1.00 84.88 91 ASP A CA 1
ATOM 703 C C . ASP A 1 91 ? 1.564 -6.251 -2.670 1.00 84.88 91 ASP A C 1
ATOM 705 O O . ASP A 1 91 ? 1.970 -5.385 -3.454 1.00 84.88 91 ASP A O 1
ATOM 709 N N . SER A 1 92 ? 1.772 -6.165 -1.356 1.00 86.75 92 SER A N 1
ATOM 710 C CA . SER A 1 92 ? 2.619 -5.129 -0.768 1.00 86.75 92 SER A CA 1
ATOM 711 C C . SER A 1 92 ? 4.054 -5.618 -0.593 1.00 86.75 92 SER A C 1
ATOM 713 O O . SER A 1 92 ? 4.299 -6.810 -0.409 1.00 86.75 92 SER A O 1
ATOM 715 N N . VAL A 1 93 ? 5.018 -4.701 -0.653 1.00 88.06 93 VAL A N 1
ATOM 716 C CA . VAL A 1 93 ? 6.441 -4.987 -0.445 1.00 88.06 93 VAL A CA 1
ATOM 717 C C . VAL A 1 93 ? 7.044 -3.937 0.476 1.00 88.06 93 VAL A C 1
ATOM 719 O O . VAL A 1 93 ? 6.977 -2.747 0.186 1.00 88.06 93 VAL A O 1
ATOM 722 N N . ASP A 1 94 ? 7.682 -4.367 1.561 1.00 86.62 94 ASP A N 1
ATOM 723 C CA . ASP A 1 94 ? 8.443 -3.468 2.433 1.00 86.62 94 ASP A CA 1
ATOM 724 C C . ASP A 1 94 ? 9.766 -3.045 1.766 1.00 86.62 94 ASP A C 1
ATOM 726 O O . ASP A 1 94 ? 10.633 -3.873 1.480 1.00 86.62 94 ASP A O 1
ATOM 730 N N . LEU A 1 95 ? 9.938 -1.745 1.529 1.00 84.25 95 LEU A N 1
ATOM 731 C CA . LEU A 1 95 ? 11.111 -1.158 0.878 1.00 84.25 95 LEU A CA 1
ATOM 732 C C . LEU A 1 95 ? 12.150 -0.623 1.871 1.00 84.25 95 LEU A C 1
ATOM 734 O O . LEU A 1 95 ? 13.158 -0.075 1.438 1.00 84.25 95 LEU A O 1
ATOM 738 N N . SER A 1 96 ? 11.944 -0.784 3.182 1.00 79.00 96 SER A N 1
ATOM 739 C CA . SER A 1 96 ? 12.756 -0.115 4.212 1.00 79.00 96 SER A CA 1
ATOM 740 C C . SER A 1 96 ? 14.217 -0.579 4.257 1.00 79.00 96 SER A C 1
ATOM 742 O O . SER A 1 96 ? 15.100 0.182 4.645 1.00 79.00 96 SER A O 1
ATOM 744 N N . TYR A 1 97 ? 14.492 -1.837 3.892 1.00 80.38 97 TYR A N 1
ATOM 745 C CA . TYR A 1 97 ? 15.814 -2.456 4.071 1.00 80.38 97 TYR A CA 1
ATOM 746 C C . TYR A 1 97 ? 16.262 -3.285 2.855 1.00 80.38 97 TYR A C 1
ATOM 748 O O . TYR A 1 97 ? 16.551 -4.476 3.001 1.00 80.38 97 TYR A O 1
ATOM 756 N N . PRO A 1 98 ? 16.358 -2.701 1.647 1.00 74.38 98 PRO A N 1
ATOM 757 C CA . PRO A 1 98 ? 16.581 -3.459 0.414 1.00 74.38 98 PRO A CA 1
ATOM 758 C C . PRO A 1 98 ? 17.942 -4.175 0.390 1.00 74.38 98 PRO A C 1
ATOM 760 O O . PRO A 1 98 ? 18.063 -5.256 -0.185 1.00 74.38 98 PRO A O 1
ATOM 763 N N . GLY A 1 99 ? 18.957 -3.606 1.052 1.00 72.25 99 GLY A N 1
ATOM 764 C CA . GLY A 1 99 ? 20.303 -4.180 1.158 1.00 72.25 99 GLY A CA 1
ATOM 765 C C . GLY A 1 99 ? 20.539 -5.083 2.375 1.00 72.25 99 GLY A C 1
ATOM 766 O O . GLY A 1 99 ? 21.606 -5.680 2.483 1.00 72.25 99 GLY A O 1
ATOM 767 N N . SER A 1 100 ? 19.584 -5.198 3.306 1.00 76.81 100 SER A N 1
ATOM 768 C CA . SER A 1 100 ? 19.786 -5.986 4.531 1.00 76.81 100 SER A CA 1
ATOM 769 C C . SER A 1 100 ? 19.858 -7.484 4.230 1.00 76.81 100 SER A C 1
ATOM 771 O O . SER A 1 100 ? 19.175 -7.986 3.342 1.00 76.81 100 SER A O 1
ATOM 773 N N . GLN A 1 101 ? 20.658 -8.238 4.986 1.00 70.81 101 GLN A N 1
ATOM 774 C CA . GLN A 1 101 ? 20.685 -9.696 4.849 1.00 70.81 101 GLN A CA 1
ATOM 775 C C . GLN A 1 101 ? 19.500 -10.385 5.539 1.00 70.81 101 GLN A C 1
ATOM 777 O O . GLN A 1 101 ? 19.018 -11.402 5.046 1.00 70.81 101 GLN A O 1
ATOM 782 N N . THR A 1 102 ? 18.994 -9.802 6.629 1.00 69.81 102 THR A N 1
ATOM 783 C CA . THR A 1 102 ? 18.007 -10.429 7.526 1.00 69.81 102 THR A CA 1
ATOM 784 C C . THR A 1 102 ? 16.646 -9.730 7.537 1.00 69.81 102 THR A C 1
ATOM 786 O O . THR A 1 102 ? 15.635 -10.378 7.787 1.00 69.81 102 THR A O 1
ATOM 789 N N . ARG A 1 103 ? 16.582 -8.421 7.248 1.00 65.00 103 ARG A N 1
ATOM 790 C CA . ARG A 1 103 ? 15.338 -7.619 7.293 1.00 65.00 103 ARG A CA 1
ATOM 791 C C . ARG A 1 103 ? 14.793 -7.221 5.921 1.00 65.00 103 ARG A C 1
ATOM 793 O O . ARG A 1 103 ? 13.862 -6.423 5.849 1.00 65.00 103 ARG A O 1
ATOM 800 N N . ARG A 1 104 ? 15.377 -7.738 4.841 1.00 72.56 104 ARG A N 1
ATOM 801 C CA . ARG A 1 104 ? 15.018 -7.352 3.474 1.00 72.56 104 ARG A CA 1
ATOM 802 C C . ARG A 1 104 ? 13.619 -7.813 3.071 1.00 72.56 104 ARG A C 1
ATOM 804 O O . ARG A 1 104 ? 13.268 -8.977 3.244 1.00 72.56 104 ARG A O 1
ATOM 811 N N . ALA A 1 105 ? 12.886 -6.848 2.525 1.00 66.56 105 ALA A N 1
ATOM 812 C CA . ALA A 1 105 ? 11.735 -6.959 1.646 1.00 66.56 105 ALA A CA 1
ATOM 813 C C . ALA A 1 105 ? 10.756 -8.109 1.942 1.00 66.56 105 ALA A C 1
ATOM 815 O O . ALA A 1 105 ? 10.813 -9.208 1.386 1.00 66.56 105 ALA A O 1
ATOM 816 N N . ARG A 1 106 ? 9.818 -7.794 2.839 1.00 82.00 106 ARG A N 1
ATOM 817 C CA . ARG A 1 106 ? 8.678 -8.638 3.205 1.00 82.00 106 ARG A CA 1
ATOM 818 C C . ARG A 1 106 ? 7.547 -8.413 2.215 1.00 82.00 106 ARG A C 1
ATOM 820 O O . ARG A 1 106 ? 7.229 -7.260 1.925 1.00 82.00 106 ARG A O 1
ATOM 827 N N . VAL A 1 107 ? 6.961 -9.499 1.723 1.00 85.50 107 VAL A N 1
ATOM 828 C CA . VAL A 1 107 ? 5.831 -9.451 0.794 1.00 85.50 107 VAL A CA 1
ATOM 829 C C . VAL A 1 107 ? 4.538 -9.726 1.560 1.00 85.50 107 VAL A C 1
ATOM 831 O O . VAL A 1 107 ? 4.379 -10.802 2.139 1.00 85.50 107 VAL A O 1
ATOM 834 N N . GLY A 1 108 ? 3.611 -8.770 1.552 1.00 84.25 108 GLY A N 1
ATOM 835 C CA . GLY A 1 108 ? 2.269 -8.928 2.106 1.00 84.25 108 GLY A CA 1
ATOM 836 C C . GLY A 1 108 ? 1.301 -9.403 1.027 1.00 84.25 108 GLY A C 1
ATOM 837 O O . GLY A 1 108 ? 0.990 -8.654 0.102 1.00 84.25 108 GLY A O 1
ATOM 838 N N . LYS A 1 109 ? 0.820 -10.646 1.143 1.00 84.62 109 LYS A N 1
ATOM 839 C CA . LYS A 1 109 ? -0.093 -11.262 0.167 1.00 84.62 109 LYS A CA 1
ATOM 840 C C . LYS A 1 109 ? -1.516 -10.726 0.310 1.00 84.62 109 LYS A C 1
ATOM 842 O O . LYS A 1 109 ? -2.234 -11.127 1.225 1.00 84.62 109 LYS A O 1
ATOM 847 N N . GLY A 1 110 ? -1.915 -9.820 -0.584 1.00 79.31 110 GLY A N 1
ATOM 848 C CA . GLY A 1 110 ? -3.226 -9.152 -0.544 1.00 79.31 110 GLY A CA 1
ATOM 849 C C . GLY A 1 110 ? -3.482 -8.291 0.703 1.00 79.31 110 GLY A C 1
ATOM 850 O O . GLY A 1 110 ? -4.629 -7.954 0.988 1.00 79.31 110 GLY A O 1
ATOM 851 N N . ILE A 1 111 ? -2.432 -7.958 1.458 1.00 83.44 111 ILE A N 1
ATOM 852 C CA . ILE A 1 111 ? -2.482 -7.093 2.641 1.00 83.44 111 ILE A CA 1
ATOM 853 C C . ILE A 1 111 ? -1.307 -6.123 2.609 1.00 83.44 111 ILE A C 1
ATOM 855 O O . ILE A 1 111 ? -0.238 -6.466 2.104 1.00 83.44 111 ILE A O 1
ATOM 859 N N . ALA A 1 112 ? -1.478 -4.941 3.196 1.00 83.56 112 ALA A N 1
ATOM 860 C CA . ALA A 1 112 ? -0.361 -4.074 3.545 1.00 83.56 112 ALA A CA 1
ATOM 861 C C . ALA A 1 112 ? 0.175 -4.457 4.933 1.00 83.56 112 ALA A C 1
ATOM 863 O O . ALA A 1 112 ? -0.600 -4.714 5.854 1.00 83.56 112 ALA A O 1
ATOM 864 N N . HIS A 1 113 ? 1.499 -4.491 5.094 1.00 84.69 113 HIS A N 1
ATOM 865 C CA . HIS A 1 113 ? 2.105 -4.499 6.428 1.00 84.69 113 HIS A CA 1
ATOM 866 C C . HIS A 1 113 ? 1.980 -3.112 7.085 1.00 84.69 113 HIS A C 1
ATOM 868 O O . HIS A 1 113 ? 1.334 -2.209 6.551 1.00 84.69 113 HIS A O 1
ATOM 874 N N . ASN A 1 114 ? 2.595 -2.931 8.255 1.00 84.81 114 ASN A N 1
ATOM 875 C CA . ASN A 1 114 ? 2.553 -1.657 8.962 1.00 84.81 114 ASN A CA 1
ATOM 876 C C . ASN A 1 114 ? 3.060 -0.491 8.094 1.00 84.81 114 ASN A C 1
ATOM 878 O O . ASN A 1 114 ? 4.083 -0.575 7.412 1.00 84.81 114 ASN A O 1
ATOM 882 N N . LEU A 1 115 ? 2.334 0.624 8.137 1.00 83.88 115 LEU A N 1
ATOM 883 C CA . LEU A 1 115 ? 2.751 1.853 7.480 1.00 83.88 115 LEU A CA 1
ATOM 884 C C . LEU A 1 115 ? 3.813 2.529 8.343 1.00 83.88 115 LEU A C 1
ATOM 886 O O . LEU A 1 115 ? 3.545 2.929 9.471 1.00 83.88 115 LEU A O 1
ATOM 890 N N . SER A 1 116 ? 5.030 2.645 7.822 1.00 82.69 116 SER A N 1
ATOM 891 C CA . SER A 1 116 ? 6.093 3.398 8.482 1.00 82.69 116 SER A CA 1
ATOM 892 C C . SER A 1 116 ? 6.013 4.883 8.128 1.00 82.69 116 SER A C 1
ATOM 894 O O . SER A 1 116 ? 5.604 5.258 7.028 1.00 82.69 116 SER A O 1
ATOM 896 N N . CYS A 1 117 ? 6.485 5.742 9.032 1.00 79.62 117 CYS A N 1
ATOM 897 C CA . CYS A 1 117 ? 6.477 7.200 8.855 1.00 79.62 117 CYS A CA 1
ATOM 898 C C . CYS A 1 117 ? 7.322 7.668 7.658 1.00 79.62 117 CYS A C 1
ATOM 900 O O . CYS A 1 117 ? 7.153 8.781 7.173 1.00 79.62 117 CYS A O 1
ATOM 902 N N . GLY A 1 118 ? 8.243 6.820 7.187 1.00 76.06 118 GLY A N 1
ATOM 903 C CA . GLY A 1 118 ? 9.070 7.074 6.009 1.00 76.06 118 GLY A CA 1
ATOM 904 C C . GLY A 1 118 ? 8.405 6.695 4.685 1.00 76.06 118 GLY A C 1
ATOM 905 O O . GLY A 1 118 ? 9.057 6.805 3.647 1.00 76.06 118 GLY A O 1
ATOM 906 N N . GLY A 1 119 ? 7.163 6.195 4.701 1.00 78.50 119 GLY A N 1
ATOM 907 C CA . GLY A 1 119 ? 6.443 5.794 3.494 1.00 78.50 119 GLY A CA 1
ATOM 908 C C . GLY A 1 119 ? 7.123 4.645 2.754 1.00 78.50 119 GLY A C 1
ATOM 909 O O . GLY A 1 119 ? 7.122 4.622 1.534 1.00 78.50 119 GLY A O 1
ATOM 910 N N . GLN A 1 120 ? 7.752 3.706 3.460 1.00 83.56 120 GLN A N 1
ATOM 911 C CA . GLN A 1 120 ? 8.539 2.636 2.830 1.00 83.56 120 GLN A CA 1
ATOM 912 C C . GLN A 1 120 ? 7.685 1.461 2.333 1.00 83.56 120 GLN A C 1
ATOM 914 O O . GLN A 1 120 ? 8.217 0.456 1.875 1.00 83.56 120 GLN A O 1
ATOM 919 N N . MET A 1 121 ? 6.359 1.566 2.411 1.00 86.12 121 MET A N 1
ATOM 920 C CA . MET A 1 121 ? 5.468 0.541 1.888 1.00 86.12 121 MET A CA 1
ATOM 921 C C . MET A 1 121 ? 5.327 0.688 0.373 1.00 86.12 121 MET A C 1
ATOM 923 O O . MET A 1 121 ? 4.955 1.751 -0.131 1.00 86.12 121 MET A O 1
ATOM 927 N N . GLY A 1 122 ? 5.626 -0.382 -0.352 1.00 86.19 122 GLY A N 1
ATOM 928 C CA . GLY A 1 122 ? 5.420 -0.492 -1.786 1.00 86.19 122 GLY A CA 1
ATOM 929 C C . GLY A 1 122 ? 4.205 -1.345 -2.131 1.00 86.19 122 GLY A C 1
ATOM 930 O O . GLY A 1 122 ? 3.833 -2.235 -1.375 1.00 86.19 122 GLY A O 1
ATOM 931 N N . ALA A 1 123 ? 3.621 -1.094 -3.297 1.00 84.56 123 ALA A N 1
ATOM 932 C CA . ALA A 1 123 ? 2.650 -1.964 -3.942 1.00 84.56 123 ALA A CA 1
ATOM 933 C C . ALA A 1 123 ? 3.207 -2.452 -5.278 1.00 84.56 123 ALA A C 1
ATOM 935 O O . ALA A 1 123 ? 3.805 -1.686 -6.047 1.00 84.56 123 ALA A O 1
ATOM 936 N N . VAL A 1 124 ? 2.995 -3.733 -5.550 1.00 82.94 124 VAL A N 1
ATOM 937 C CA . VAL A 1 124 ? 3.265 -4.332 -6.849 1.00 82.94 124 VAL A CA 1
ATOM 938 C C . VAL A 1 124 ? 2.122 -3.964 -7.781 1.00 82.94 124 VAL A C 1
ATOM 940 O O . VAL A 1 124 ? 0.981 -4.375 -7.585 1.00 82.94 124 VAL A O 1
ATOM 943 N N . VAL A 1 125 ? 2.421 -3.179 -8.806 1.00 75.81 125 VAL A N 1
ATOM 944 C CA . VAL A 1 125 ? 1.430 -2.706 -9.768 1.00 75.81 125 VAL A CA 1
ATOM 945 C C . VAL A 1 125 ? 1.797 -3.142 -11.171 1.00 75.81 125 VAL A C 1
ATOM 947 O O . VAL A 1 125 ? 2.971 -3.241 -11.540 1.00 75.81 125 VAL A O 1
ATOM 950 N N . TRP A 1 126 ? 0.766 -3.364 -11.971 1.00 72.69 126 TRP A N 1
ATOM 951 C CA . TRP A 1 126 ? 0.919 -3.507 -13.403 1.00 72.69 126 TRP A CA 1
ATOM 952 C C . TRP A 1 126 ? 1.168 -2.125 -14.019 1.00 72.69 126 TRP A C 1
ATOM 954 O O . TRP A 1 126 ? 0.381 -1.202 -13.808 1.00 72.69 126 TRP A O 1
ATOM 964 N N . LYS A 1 127 ? 2.276 -1.946 -14.747 1.00 62.41 127 LYS A N 1
ATOM 965 C CA . LYS A 1 127 ? 2.557 -0.716 -15.504 1.00 62.41 127 LYS A CA 1
ATOM 966 C C . LYS A 1 127 ? 2.734 -1.051 -16.980 1.00 62.41 127 LYS A C 1
ATOM 968 O O . LYS A 1 127 ? 3.853 -1.296 -17.436 1.00 62.41 127 LYS A O 1
ATOM 973 N N . GLY A 1 128 ? 1.635 -1.007 -17.727 1.00 65.75 128 GLY A N 1
ATOM 974 C CA . GLY A 1 128 ? 1.631 -1.287 -19.162 1.00 65.75 128 GLY A CA 1
ATOM 975 C C . GLY A 1 128 ? 1.820 -2.773 -19.429 1.00 65.75 128 GLY A C 1
ATOM 976 O O . GLY A 1 128 ? 0.844 -3.495 -19.389 1.00 65.75 128 GLY A O 1
ATOM 977 N N . ARG A 1 129 ? 3.060 -3.210 -19.669 1.00 54.97 129 ARG A N 1
ATOM 978 C CA . ARG A 1 129 ? 3.428 -4.622 -19.906 1.00 54.97 129 ARG A CA 1
ATOM 979 C C . ARG A 1 129 ? 4.361 -5.201 -18.841 1.00 54.97 129 ARG A C 1
ATOM 981 O O . ARG A 1 129 ? 4.817 -6.328 -18.948 1.00 54.97 129 ARG A O 1
ATOM 988 N N . VAL A 1 130 ? 4.718 -4.408 -17.825 1.00 59.38 130 VAL A N 1
ATOM 989 C CA . VAL A 1 130 ? 5.736 -4.786 -16.836 1.00 59.38 130 VAL A CA 1
ATOM 990 C C . VAL A 1 130 ? 5.188 -4.630 -15.427 1.00 59.38 130 VAL A C 1
ATOM 992 O O . VAL A 1 130 ? 4.639 -3.584 -15.070 1.00 59.38 130 VAL A O 1
ATOM 995 N N . VAL A 1 131 ? 5.415 -5.643 -14.597 1.00 71.50 131 VAL A N 1
ATOM 996 C CA . VAL A 1 131 ? 5.176 -5.564 -13.156 1.00 71.50 131 VAL A CA 1
ATOM 997 C C . VAL A 1 131 ? 6.240 -4.663 -12.525 1.00 71.50 131 VAL A C 1
ATOM 999 O O . VAL A 1 131 ? 7.439 -4.874 -12.721 1.00 71.50 131 VAL A O 1
ATOM 1002 N N . LYS A 1 132 ? 5.830 -3.650 -11.756 1.00 75.38 132 LYS A N 1
ATOM 1003 C CA . LYS A 1 132 ? 6.750 -2.750 -11.043 1.00 75.38 132 LYS A CA 1
ATOM 1004 C C . LYS A 1 132 ? 6.334 -2.598 -9.591 1.00 75.38 132 LYS A C 1
ATOM 1006 O O . LYS A 1 132 ? 5.149 -2.546 -9.282 1.00 75.38 132 LYS A O 1
ATOM 1011 N N . ILE A 1 133 ? 7.317 -2.462 -8.708 1.00 81.62 133 ILE A N 1
ATOM 1012 C CA . ILE A 1 133 ? 7.066 -2.032 -7.334 1.00 81.62 133 ILE A CA 1
ATOM 1013 C C . ILE A 1 133 ? 7.130 -0.510 -7.320 1.00 81.62 133 ILE A C 1
ATOM 1015 O O . ILE A 1 133 ? 8.140 0.071 -7.720 1.00 81.62 133 ILE A O 1
ATOM 1019 N N . ARG A 1 134 ? 6.056 0.136 -6.871 1.00 84.88 134 ARG A N 1
ATOM 1020 C CA . ARG A 1 134 ? 6.055 1.572 -6.576 1.00 84.88 134 ARG A CA 1
ATOM 1021 C C . ARG A 1 134 ? 5.731 1.793 -5.116 1.00 84.88 134 ARG A C 1
ATOM 1023 O O . ARG A 1 134 ? 5.092 0.956 -4.492 1.00 84.88 134 ARG A O 1
ATOM 1030 N N . ARG A 1 135 ? 6.112 2.949 -4.592 1.00 83.88 135 ARG A N 1
ATOM 1031 C CA . ARG A 1 135 ? 5.672 3.376 -3.268 1.00 83.88 135 ARG A CA 1
ATOM 1032 C C . ARG A 1 135 ? 4.157 3.595 -3.250 1.00 83.88 135 ARG A C 1
ATOM 1034 O O . ARG A 1 135 ? 3.593 4.061 -4.248 1.00 83.88 135 ARG A O 1
ATOM 1041 N N . LEU A 1 136 ? 3.516 3.255 -2.134 1.00 87.25 136 LEU A N 1
ATOM 1042 C CA . LEU A 1 136 ? 2.165 3.732 -1.855 1.00 87.25 136 LEU A CA 1
ATOM 1043 C C . LEU A 1 136 ? 2.190 5.254 -1.787 1.00 87.25 136 LEU A C 1
ATOM 1045 O O . LEU A 1 136 ? 3.148 5.826 -1.280 1.00 87.25 136 LEU A O 1
ATOM 1049 N N . THR A 1 137 ? 1.156 5.888 -2.321 1.00 89.50 137 THR A N 1
ATOM 1050 C CA . THR A 1 137 ? 0.940 7.335 -2.238 1.00 89.50 137 THR A CA 1
ATOM 1051 C C . THR A 1 137 ? 0.408 7.718 -0.855 1.00 89.50 137 THR A C 1
ATOM 1053 O O . THR A 1 137 ? -0.167 6.867 -0.168 1.00 89.50 137 THR A O 1
ATOM 1056 N N . PRO A 1 138 ? 0.513 8.995 -0.438 1.00 88.44 138 PRO A N 1
ATOM 1057 C CA . PRO A 1 138 ? -0.055 9.428 0.835 1.00 88.44 138 PRO A CA 1
ATOM 1058 C C . PRO A 1 138 ? -1.558 9.137 0.931 1.00 88.44 138 PRO A C 1
ATOM 1060 O O . PRO A 1 138 ? -2.017 8.630 1.951 1.00 88.44 138 PRO A O 1
ATOM 1063 N N . ARG A 1 139 ? -2.309 9.344 -0.161 1.00 92.25 139 ARG A N 1
ATOM 1064 C CA . ARG A 1 139 ? -3.746 9.035 -0.232 1.00 92.25 139 ARG A CA 1
ATOM 1065 C C . ARG A 1 139 ? -4.028 7.558 0.041 1.00 92.25 139 ARG A C 1
ATOM 1067 O O . ARG A 1 139 ? -4.915 7.227 0.821 1.00 92.25 139 ARG A O 1
ATOM 1074 N N . GLU A 1 140 ? -3.256 6.657 -0.565 1.00 88.81 140 GLU A N 1
ATOM 1075 C CA . GLU A 1 140 ? -3.388 5.215 -0.323 1.00 88.81 140 GLU A CA 1
ATOM 1076 C C . GLU A 1 140 ? -3.061 4.844 1.128 1.00 88.81 140 GLU A C 1
ATOM 1078 O O . GLU A 1 140 ? -3.767 4.029 1.717 1.00 88.81 140 GLU A O 1
ATOM 1083 N N . CYS A 1 141 ? -2.048 5.472 1.734 1.00 90.50 141 CYS A N 1
ATOM 1084 C CA . CYS A 1 141 ? -1.732 5.281 3.150 1.00 90.50 141 CYS A CA 1
ATOM 1085 C C . CYS A 1 141 ? -2.876 5.742 4.073 1.00 90.50 141 CYS A C 1
ATOM 1087 O O . CYS A 1 141 ? -3.200 5.042 5.029 1.00 90.50 141 CYS A O 1
ATOM 1089 N N . PHE A 1 142 ? -3.522 6.874 3.778 1.00 92.50 142 PHE A N 1
ATOM 1090 C CA . PHE A 1 142 ? -4.690 7.351 4.532 1.00 92.50 142 PHE A CA 1
ATOM 1091 C C . PHE A 1 142 ? -5.889 6.409 4.394 1.00 92.50 142 PHE A C 1
ATOM 1093 O O . PHE A 1 142 ? -6.509 6.053 5.397 1.00 92.50 142 PHE A O 1
ATOM 1100 N N . ARG A 1 143 ? -6.171 5.938 3.175 1.00 92.75 143 ARG A N 1
ATOM 1101 C CA . ARG A 1 143 ? -7.231 4.950 2.924 1.00 92.75 143 ARG A CA 1
ATOM 1102 C C . ARG A 1 143 ? -6.984 3.641 3.668 1.00 92.75 143 ARG A C 1
ATOM 1104 O O . ARG A 1 143 ? -7.918 3.089 4.240 1.00 92.75 143 ARG A O 1
ATOM 1111 N N . LEU A 1 144 ? -5.736 3.167 3.720 1.00 91.12 144 LEU A N 1
ATOM 1112 C CA . LEU A 1 144 ? -5.366 1.977 4.497 1.00 91.12 144 LEU A CA 1
ATOM 1113 C C . LEU A 1 144 ? -5.616 2.152 6.001 1.00 91.12 144 LEU A C 1
ATOM 1115 O O . LEU A 1 144 ? -5.988 1.190 6.666 1.00 91.12 144 LEU A O 1
ATOM 1119 N N . GLN A 1 145 ? -5.457 3.367 6.531 1.00 92.50 145 GLN A N 1
ATOM 1120 C CA . GLN A 1 145 ? -5.817 3.689 7.915 1.00 92.50 145 GLN A CA 1
ATOM 1121 C C . GLN A 1 145 ? -7.327 3.916 8.111 1.00 92.50 145 GLN A C 1
ATOM 1123 O O . GLN A 1 145 ? -7.775 4.077 9.243 1.00 92.50 145 GLN A O 1
ATOM 1128 N N . GLY A 1 146 ? -8.135 3.900 7.048 1.00 92.44 146 GLY A N 1
ATOM 1129 C CA . GLY A 1 146 ? -9.586 4.089 7.113 1.00 92.44 146 GLY A CA 1
ATOM 1130 C C . GLY A 1 146 ? -10.042 5.549 7.175 1.00 92.44 146 GLY A C 1
ATOM 1131 O O . GLY A 1 146 ? -11.183 5.802 7.555 1.00 92.44 146 GLY A O 1
ATOM 1132 N N . PHE A 1 147 ? -9.182 6.510 6.822 1.00 93.75 147 PHE A N 1
ATOM 1133 C CA . PHE A 1 147 ? -9.597 7.908 6.669 1.00 93.75 147 PHE A CA 1
ATOM 1134 C C . PHE A 1 147 ? -10.386 8.108 5.369 1.00 93.75 147 PHE A C 1
ATOM 1136 O O . PHE A 1 147 ? -10.107 7.460 4.358 1.00 93.75 147 PHE A O 1
ATOM 1143 N N . SER A 1 148 ? -11.360 9.023 5.392 1.00 94.31 148 SER A N 1
ATOM 1144 C CA . SER A 1 148 ? -12.089 9.431 4.189 1.00 94.31 148 SER A CA 1
ATOM 1145 C C . SER A 1 148 ? -11.219 10.294 3.272 1.00 94.31 148 SER A C 1
ATOM 1147 O O . SER A 1 148 ? -10.306 10.988 3.730 1.00 94.31 148 SER A O 1
ATOM 1149 N N . ASP A 1 149 ? -11.533 10.281 1.975 1.00 93.62 149 ASP A N 1
ATOM 1150 C CA . ASP A 1 149 ? -10.821 11.102 0.991 1.00 93.62 149 ASP A CA 1
ATOM 1151 C C . ASP A 1 149 ? -10.976 12.604 1.287 1.00 93.62 149 ASP A C 1
ATOM 1153 O O . ASP A 1 149 ? -9.994 13.331 1.196 1.00 93.62 149 ASP A O 1
ATOM 1157 N N . ASP A 1 150 ? -12.136 13.051 1.783 1.00 95.38 150 ASP A N 1
ATOM 1158 C CA . ASP A 1 150 ? -12.354 14.450 2.183 1.00 95.38 150 ASP A CA 1
ATOM 1159 C C . ASP A 1 150 ? -11.393 14.914 3.290 1.00 95.38 150 ASP A C 1
ATOM 1161 O O . ASP A 1 150 ? -10.930 16.057 3.298 1.00 95.38 150 ASP A O 1
ATOM 1165 N N . LEU A 1 151 ? -11.102 14.040 4.265 1.00 93.56 151 LEU A N 1
ATOM 1166 C CA . LEU A 1 151 ? -10.138 14.342 5.328 1.00 93.56 151 LEU A CA 1
ATOM 1167 C C . LEU A 1 151 ? -8.720 14.409 4.768 1.00 93.56 151 LEU A C 1
ATOM 1169 O O . LEU A 1 151 ? -7.939 15.271 5.175 1.00 93.56 151 LEU A O 1
ATOM 1173 N N . PHE A 1 152 ? -8.401 13.524 3.825 1.00 94.62 152 PHE A N 1
ATOM 1174 C CA . PHE A 1 152 ? -7.122 13.549 3.136 1.00 94.62 152 PHE A CA 1
ATOM 1175 C C . PHE A 1 152 ? -6.949 14.828 2.309 1.00 94.62 152 PHE A C 1
ATOM 1177 O O . PHE A 1 152 ? -5.912 15.470 2.427 1.00 94.62 152 PHE A O 1
ATOM 1184 N N . ASP A 1 153 ? -7.955 15.244 1.539 1.00 94.62 153 ASP A N 1
ATOM 1185 C CA . ASP A 1 153 ? -7.879 16.433 0.684 1.00 94.62 153 ASP A CA 1
ATOM 1186 C C . ASP A 1 153 ? -7.666 17.708 1.519 1.00 94.62 153 ASP A C 1
ATOM 1188 O O . ASP A 1 153 ? -6.823 18.547 1.189 1.00 94.62 153 ASP A O 1
ATOM 1192 N N . LYS A 1 154 ? -8.337 17.811 2.675 1.00 95.19 154 LYS A N 1
ATOM 1193 C CA . LYS A 1 154 ? -8.101 18.888 3.653 1.00 95.19 154 LYS A CA 1
ATOM 1194 C C . LYS A 1 154 ? -6.682 18.857 4.221 1.00 95.19 154 LYS A C 1
ATOM 1196 O O . LYS A 1 154 ? -6.053 19.904 4.352 1.00 95.19 154 LYS A O 1
ATOM 1201 N N . ALA A 1 155 ? -6.170 17.674 4.562 1.00 92.50 155 ALA A N 1
ATOM 1202 C CA . ALA A 1 155 ? -4.811 17.530 5.074 1.00 92.50 155 ALA A CA 1
ATOM 1203 C C . ALA A 1 155 ? -3.761 17.857 4.000 1.00 92.50 155 ALA A C 1
ATOM 1205 O O . ALA A 1 155 ? -2.757 18.497 4.314 1.00 92.50 155 ALA A O 1
ATOM 1206 N N . GLN A 1 156 ? -4.001 17.454 2.749 1.00 94.88 156 GLN A N 1
ATOM 1207 C CA . GLN A 1 156 ? -3.120 17.689 1.606 1.00 94.88 156 GLN A CA 1
ATOM 1208 C C . GLN A 1 156 ? -3.021 19.175 1.252 1.00 94.88 156 GLN A C 1
ATOM 1210 O O . GLN A 1 156 ? -1.949 19.632 0.869 1.00 94.88 156 GLN A O 1
ATOM 1215 N N . ALA A 1 157 ? -4.095 19.947 1.436 1.00 94.69 157 ALA A N 1
ATOM 1216 C CA . ALA A 1 157 ? -4.094 21.386 1.171 1.00 94.69 157 ALA A CA 1
ATOM 1217 C C . ALA A 1 157 ? -3.082 22.177 2.025 1.00 94.69 157 ALA A C 1
ATOM 1219 O O . ALA A 1 157 ? -2.681 23.272 1.636 1.00 94.69 157 ALA A O 1
ATOM 1220 N N . VAL A 1 158 ? -2.668 21.639 3.180 1.00 95.25 158 VAL A N 1
ATOM 1221 C CA . VAL A 1 158 ? -1.809 22.344 4.150 1.00 95.25 158 VAL A CA 1
ATOM 1222 C C . VAL A 1 158 ? -0.538 21.580 4.539 1.00 95.25 158 VAL A C 1
ATOM 1224 O O . VAL A 1 158 ? 0.265 22.098 5.311 1.00 95.25 158 VAL A O 1
ATOM 1227 N N . ASN A 1 159 ? -0.329 20.359 4.034 1.00 93.38 159 ASN A N 1
ATOM 1228 C CA . ASN A 1 159 ? 0.829 19.525 4.372 1.00 93.38 159 ASN A CA 1
ATOM 1229 C C . ASN A 1 159 ? 1.552 19.011 3.126 1.00 93.38 159 ASN A C 1
ATOM 1231 O O . ASN A 1 159 ? 0.938 18.661 2.122 1.00 93.38 159 ASN A O 1
ATOM 1235 N N . SER A 1 160 ? 2.872 18.865 3.238 1.00 89.75 160 SER A N 1
ATOM 1236 C CA . SER A 1 160 ? 3.680 18.162 2.238 1.00 89.75 160 SER A CA 1
ATOM 1237 C C . SER A 1 160 ? 3.442 16.648 2.263 1.00 89.75 160 SER A C 1
ATOM 1239 O O . SER A 1 160 ? 3.125 16.072 3.307 1.00 89.75 160 SER A O 1
ATOM 1241 N N . ASP A 1 161 ? 3.721 15.968 1.148 1.00 87.06 161 ASP A N 1
ATOM 1242 C CA . ASP A 1 161 ? 3.666 14.503 1.056 1.00 87.06 161 ASP A CA 1
ATOM 1243 C C . ASP A 1 161 ? 4.453 13.812 2.176 1.00 87.06 161 ASP A C 1
ATOM 1245 O O . ASP A 1 161 ? 3.978 12.843 2.767 1.00 87.06 161 ASP A O 1
ATOM 1249 N N . ALA A 1 162 ? 5.642 14.324 2.513 1.00 86.00 162 ALA A N 1
ATOM 1250 C CA . ALA A 1 162 ? 6.468 13.781 3.590 1.00 86.00 162 ALA A CA 1
ATOM 1251 C C . ALA A 1 162 ? 5.764 13.852 4.957 1.00 86.00 162 ALA A C 1
ATOM 1253 O O . ALA A 1 162 ? 5.809 12.891 5.729 1.00 86.00 162 ALA A O 1
ATOM 1254 N N . GLN A 1 163 ? 5.081 14.963 5.247 1.00 91.94 163 GLN A N 1
ATOM 1255 C CA . GLN A 1 163 ? 4.288 15.114 6.469 1.00 91.94 163 GLN A CA 1
ATOM 1256 C C . GLN A 1 163 ? 3.064 14.198 6.457 1.00 91.94 163 GLN A C 1
ATOM 1258 O O . GLN A 1 163 ? 2.777 13.577 7.478 1.00 91.94 163 GLN A O 1
ATOM 1263 N N . LEU A 1 164 ? 2.392 14.046 5.314 1.00 90.31 164 LEU A N 1
ATOM 1264 C CA . LEU A 1 164 ? 1.250 13.141 5.173 1.00 90.31 164 LEU A CA 1
ATOM 1265 C C . LEU A 1 164 ? 1.656 11.677 5.414 1.00 90.31 164 LEU A C 1
ATOM 1267 O O . LEU A 1 164 ? 0.978 10.976 6.161 1.00 90.31 164 LEU A O 1
ATOM 1271 N N . TYR A 1 165 ? 2.798 11.212 4.888 1.00 89.75 165 TYR A N 1
ATOM 1272 C CA . TYR A 1 165 ? 3.315 9.874 5.227 1.00 89.75 165 TYR A CA 1
ATOM 1273 C C . TYR A 1 165 ? 3.567 9.716 6.727 1.00 89.75 165 TYR A C 1
ATOM 1275 O O . TYR A 1 165 ? 3.234 8.680 7.305 1.00 89.75 165 TYR A O 1
ATOM 1283 N N . LYS A 1 166 ? 4.129 10.742 7.375 1.00 90.56 166 LYS A N 1
ATOM 1284 C CA . LYS A 1 166 ? 4.377 10.724 8.819 1.00 90.56 166 LYS A CA 1
ATOM 1285 C C . LYS A 1 166 ? 3.073 10.676 9.617 1.00 90.56 166 LYS A C 1
ATOM 1287 O O . LYS A 1 166 ? 2.990 9.911 10.573 1.00 90.56 166 LYS A O 1
ATOM 1292 N N . GLN A 1 167 ? 2.059 11.439 9.212 1.00 91.50 167 GLN A N 1
ATOM 1293 C CA . GLN A 1 167 ? 0.727 11.421 9.821 1.00 91.50 167 GLN A CA 1
ATOM 1294 C C . GLN A 1 167 ? 0.057 10.053 9.657 1.00 91.50 167 GLN A C 1
ATOM 1296 O O . GLN A 1 167 ? -0.424 9.496 10.638 1.00 91.50 167 GLN A O 1
ATOM 1301 N N . ALA A 1 168 ? 0.095 9.464 8.460 1.00 90.19 168 ALA A N 1
ATOM 1302 C CA . ALA A 1 168 ? -0.475 8.140 8.217 1.00 90.19 168 ALA A CA 1
ATOM 1303 C C . ALA A 1 168 ? 0.274 7.015 8.958 1.00 90.19 168 ALA A C 1
ATOM 1305 O O . ALA A 1 168 ? -0.349 6.051 9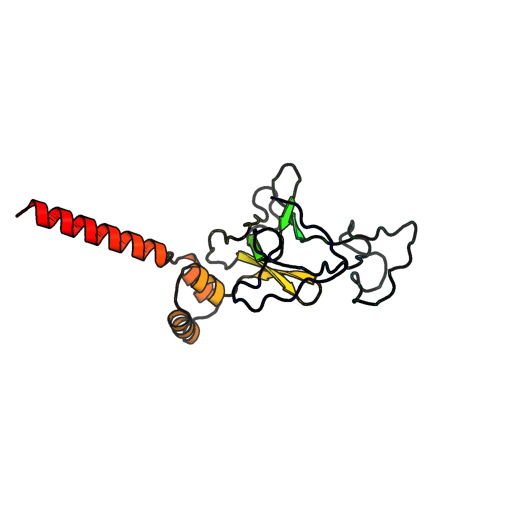.397 1.00 90.19 168 ALA A O 1
ATOM 1306 N N . GLY A 1 169 ? 1.600 7.127 9.101 1.00 88.75 169 GLY A N 1
ATOM 1307 C CA . GLY A 1 169 ? 2.427 6.146 9.810 1.00 88.75 169 GLY A CA 1
ATOM 1308 C C . GLY A 1 169 ? 2.307 6.218 11.336 1.00 88.75 169 GLY A C 1
ATOM 1309 O O . GLY A 1 169 ? 2.324 5.186 11.996 1.00 88.75 169 GLY A O 1
ATOM 1310 N N . ASN A 1 170 ? 2.152 7.421 11.896 1.00 91.62 170 ASN A N 1
ATOM 1311 C CA . ASN A 1 170 ? 1.904 7.621 13.330 1.00 91.62 170 ASN A CA 1
ATOM 1312 C C . ASN A 1 170 ? 0.426 7.461 13.714 1.00 91.62 170 ASN A C 1
ATOM 1314 O O . ASN A 1 170 ? 0.101 7.377 14.897 1.00 91.62 170 ASN A O 1
ATOM 1318 N N . GLY A 1 171 ? -0.467 7.503 12.727 1.00 88.44 171 GLY A N 1
ATOM 1319 C CA . GLY A 1 171 ? -1.901 7.400 12.924 1.00 88.44 171 GLY A CA 1
ATOM 1320 C C . GLY A 1 171 ? -2.341 6.009 13.372 1.00 88.44 171 GLY A C 1
ATOM 1321 O O . GLY A 1 171 ? -1.634 5.012 13.226 1.00 88.44 171 GLY A O 1
ATOM 1322 N N . VAL A 1 172 ? -3.563 5.957 13.891 1.00 90.06 172 VAL A N 1
ATOM 1323 C CA . VAL A 1 172 ? -4.259 4.722 14.255 1.00 90.06 172 VAL A CA 1
ATOM 1324 C C . VAL A 1 172 ? -5.352 4.421 13.239 1.00 90.06 172 VAL A C 1
ATOM 1326 O O . VAL A 1 172 ? -5.961 5.333 12.680 1.00 90.06 172 VAL A O 1
ATOM 1329 N N . THR A 1 173 ? -5.619 3.138 13.012 1.00 93.19 173 THR A N 1
ATOM 1330 C CA . THR A 1 173 ? -6.636 2.711 12.052 1.00 93.19 173 THR A CA 1
ATOM 1331 C C . THR A 1 173 ? -8.033 3.048 12.577 1.00 93.19 173 THR A C 1
ATOM 1333 O O . THR A 1 173 ? -8.454 2.551 13.625 1.00 93.19 173 THR A O 1
ATOM 1336 N N . VAL A 1 174 ? -8.769 3.880 11.838 1.00 93.56 174 VAL A N 1
ATOM 1337 C CA . VAL A 1 174 ? -10.064 4.462 12.229 1.00 93.56 174 VAL A CA 1
ATOM 1338 C C . VAL A 1 174 ? -11.086 3.384 12.587 1.00 93.56 174 VAL A C 1
ATOM 1340 O O . VAL A 1 174 ? -11.794 3.506 13.585 1.00 93.56 174 VAL A O 1
ATOM 1343 N N . THR A 1 175 ? -11.134 2.293 11.821 1.00 93.00 175 THR A N 1
ATOM 1344 C CA . THR A 1 175 ? -12.072 1.183 12.053 1.00 93.00 175 THR A CA 1
ATOM 1345 C C . THR A 1 175 ? -11.829 0.476 13.387 1.00 93.00 175 THR A C 1
ATOM 1347 O O . THR A 1 175 ? -12.786 0.076 14.050 1.00 93.00 175 THR A O 1
ATOM 1350 N N . VAL A 1 176 ? -10.568 0.371 13.816 1.00 93.75 176 VAL A N 1
ATOM 1351 C CA . VAL A 1 176 ? -10.193 -0.230 15.103 1.00 93.75 176 VAL A CA 1
ATOM 1352 C C . VAL A 1 176 ? -10.614 0.683 16.251 1.00 93.75 176 VAL A C 1
ATOM 1354 O O . VAL A 1 176 ? -11.261 0.227 17.190 1.00 93.75 176 VAL A O 1
ATOM 1357 N N . VAL A 1 177 ? -10.315 1.982 16.153 1.00 95.75 177 VAL A N 1
ATOM 1358 C CA . VAL A 1 177 ? -10.719 2.972 17.168 1.00 95.75 177 VAL A CA 1
ATOM 1359 C C . VAL A 1 177 ? -12.239 3.031 17.302 1.00 95.75 177 VAL A C 1
ATOM 1361 O O . VAL A 1 177 ? -12.759 3.042 18.415 1.00 95.75 177 VAL A O 1
ATOM 1364 N N . TYR A 1 178 ? -12.960 3.003 16.180 1.00 95.62 178 TYR A N 1
ATOM 1365 C CA . TYR A 1 178 ? -14.419 2.967 16.167 1.00 95.62 178 TYR A CA 1
ATOM 1366 C C . TYR A 1 178 ? -14.973 1.733 16.897 1.00 95.62 178 TYR A C 1
ATOM 1368 O O . TYR A 1 178 ? -15.866 1.861 17.736 1.00 95.62 178 TYR A O 1
ATOM 1376 N N . ALA A 1 179 ? -14.417 0.546 16.627 1.00 96.56 179 ALA A N 1
ATOM 1377 C CA . ALA A 1 179 ? -14.828 -0.687 17.294 1.00 96.56 179 ALA A CA 1
ATOM 1378 C C . ALA A 1 179 ? -14.574 -0.639 18.812 1.00 96.56 179 ALA A C 1
ATOM 1380 O O . ALA A 1 179 ? -15.453 -1.011 19.590 1.00 96.56 179 ALA A O 1
ATOM 1381 N N . ILE A 1 180 ? -13.414 -0.122 19.235 1.00 96.50 180 ILE A N 1
ATOM 1382 C CA . ILE A 1 180 ? -13.085 0.069 20.656 1.00 96.50 180 ILE A CA 1
ATOM 1383 C C . ILE A 1 180 ? -14.073 1.042 21.308 1.00 96.50 180 ILE A C 1
ATOM 1385 O O . ILE A 1 180 ? -14.639 0.730 22.354 1.00 96.50 180 ILE A O 1
ATOM 1389 N N . GLY A 1 181 ? -14.338 2.189 20.678 1.00 96.88 181 GLY A N 1
ATOM 1390 C CA . GLY A 1 181 ? -15.280 3.182 21.198 1.00 96.88 181 GLY A CA 1
ATOM 1391 C C . GLY A 1 181 ? -16.694 2.622 21.370 1.00 96.88 181 GLY A C 1
ATOM 1392 O O . GLY A 1 181 ? -17.339 2.867 22.391 1.00 96.88 181 GLY A O 1
ATOM 1393 N N . LYS A 1 182 ? -17.160 1.804 20.417 1.00 96.75 182 LYS A N 1
ATOM 1394 C CA . LYS A 1 182 ? -18.450 1.110 20.524 1.00 96.75 182 LYS A CA 1
ATOM 1395 C C . LYS A 1 182 ? -18.474 0.135 21.706 1.00 96.75 182 LYS A C 1
ATOM 1397 O O . LYS A 1 182 ? -19.416 0.175 22.495 1.00 96.75 182 LYS A O 1
ATOM 1402 N N . ALA A 1 183 ? -17.426 -0.673 21.869 1.00 96.19 183 ALA A N 1
ATOM 1403 C CA . ALA A 1 183 ? -17.311 -1.611 22.985 1.00 96.19 183 ALA A CA 1
ATOM 1404 C C . ALA A 1 183 ? -17.298 -0.892 24.348 1.00 96.19 183 ALA A C 1
ATOM 1406 O O . ALA A 1 183 ? -17.969 -1.324 25.285 1.00 96.19 183 ALA A O 1
ATOM 1407 N N . MET A 1 184 ? -16.603 0.246 24.455 1.00 96.75 184 MET A N 1
ATOM 1408 C CA . MET A 1 184 ? -16.600 1.068 25.671 1.00 96.75 184 MET A CA 1
ATOM 1409 C C . MET A 1 184 ? -17.991 1.631 25.991 1.00 96.75 184 MET A C 1
ATOM 1411 O O . MET A 1 184 ? -18.413 1.620 27.146 1.00 96.75 184 MET A O 1
ATOM 1415 N N . LEU A 1 185 ? -18.733 2.091 24.979 1.00 95.50 185 LEU A N 1
ATOM 1416 C CA . LEU A 1 185 ? -20.093 2.600 25.165 1.00 95.50 185 LEU A CA 1
ATOM 1417 C C . LEU A 1 185 ? -21.050 1.505 25.666 1.00 95.50 185 LEU A C 1
ATOM 1419 O O . LEU A 1 185 ? -21.867 1.752 26.553 1.00 95.50 185 LEU A O 1
ATOM 1423 N N . GLU A 1 186 ? -20.955 0.299 25.108 1.00 94.31 186 GLU A N 1
ATOM 1424 C CA . GLU A 1 186 ? -21.758 -0.861 25.517 1.00 94.31 186 GLU A CA 1
ATOM 1425 C C . GLU A 1 186 ? -21.427 -1.313 26.947 1.00 94.31 186 GLU A C 1
ATOM 1427 O O . GLU A 1 186 ? -22.337 -1.572 27.745 1.00 94.31 186 GLU A O 1
ATOM 1432 N N . ALA A 1 187 ? -20.141 -1.327 27.309 1.00 93.00 187 ALA A N 1
ATOM 1433 C CA . ALA A 1 187 ? -19.693 -1.621 28.666 1.00 93.00 187 ALA A CA 1
ATOM 1434 C C . ALA A 1 187 ? -20.224 -0.590 29.678 1.00 93.00 187 ALA A C 1
ATOM 1436 O O . ALA A 1 187 ? -20.779 -0.969 30.710 1.00 93.00 187 ALA A O 1
ATOM 1437 N N . ASN A 1 188 ? -20.148 0.704 29.349 1.00 93.88 188 ASN A N 1
ATOM 1438 C CA . ASN A 1 188 ? -20.646 1.781 30.210 1.00 93.88 188 ASN A CA 1
ATOM 1439 C C . ASN A 1 188 ? -22.168 1.713 30.415 1.00 93.88 188 ASN A C 1
ATOM 1441 O O . ASN A 1 188 ? -22.651 1.885 31.533 1.00 93.88 188 ASN A O 1
ATOM 1445 N N . LYS A 1 189 ? -22.940 1.407 29.363 1.00 91.69 189 LYS A N 1
ATOM 1446 C CA . LYS A 1 189 ? -24.394 1.187 29.482 1.00 91.69 189 LYS A CA 1
ATOM 1447 C C . LYS A 1 189 ? -24.716 0.005 30.398 1.00 91.69 189 LYS A C 1
ATOM 1449 O O . LYS A 1 189 ? -25.619 0.097 31.225 1.00 91.69 189 LYS A O 1
ATOM 1454 N N . SER A 1 190 ? -23.959 -1.084 30.273 1.00 85.25 190 SER A N 1
ATOM 1455 C CA . SER A 1 190 ? -24.134 -2.289 31.093 1.00 85.25 190 SER A CA 1
ATOM 1456 C C . SER A 1 190 ? -23.794 -2.046 32.567 1.00 85.25 190 SER A C 1
ATOM 1458 O O . SER A 1 190 ? -24.473 -2.575 33.444 1.00 85.25 190 SER A O 1
ATOM 1460 N N . ALA A 1 191 ? -22.773 -1.233 32.849 1.00 82.75 191 ALA A N 1
ATOM 1461 C CA . ALA A 1 191 ? -22.410 -0.838 34.208 1.00 82.75 191 ALA A CA 1
ATOM 1462 C C . ALA A 1 191 ? -23.492 0.043 34.858 1.00 82.75 191 ALA A C 1
ATOM 1464 O O . ALA A 1 191 ? -23.901 -0.224 35.985 1.00 82.75 191 ALA A O 1
ATOM 1465 N N . ASN A 1 192 ? -24.020 1.026 34.122 1.00 80.25 192 ASN A N 1
ATOM 1466 C CA . ASN A 1 192 ? -25.055 1.933 34.628 1.00 80.25 192 ASN A CA 1
ATOM 1467 C C . ASN A 1 192 ? -26.406 1.235 34.860 1.00 80.25 192 ASN A C 1
ATOM 1469 O O . ASN A 1 192 ? -27.117 1.580 35.798 1.00 80.25 192 ASN A O 1
ATOM 1473 N N . ASN A 1 193 ? -26.757 0.230 34.049 1.00 74.69 193 ASN A N 1
ATOM 1474 C CA . ASN A 1 193 ? -27.982 -0.555 34.246 1.00 74.69 193 ASN A CA 1
ATOM 1475 C C . ASN A 1 193 ? -27.909 -1.533 35.429 1.00 74.69 193 ASN A C 1
ATOM 1477 O O . ASN A 1 193 ? -28.954 -1.972 35.886 1.00 74.69 193 ASN A O 1
ATOM 1481 N N . LYS A 1 194 ? -26.714 -1.887 35.923 1.00 66.50 194 LYS A N 1
ATOM 1482 C CA . LYS A 1 194 ? -26.543 -2.721 37.131 1.00 66.50 194 LYS A CA 1
ATOM 1483 C C . LYS A 1 194 ? -26.596 -1.923 38.439 1.00 66.50 194 LYS A C 1
ATOM 1485 O O . LYS A 1 194 ? -26.618 -2.526 39.505 1.00 66.50 194 LYS A O 1
ATOM 1490 N N . GLN A 1 195 ? -26.541 -0.592 38.362 1.00 57.66 195 GLN A N 1
ATOM 1491 C CA . GLN A 1 195 ? -26.612 0.313 39.517 1.00 57.66 195 GLN A CA 1
ATOM 1492 C C . GLN A 1 195 ? -28.028 0.857 39.772 1.00 57.66 195 GLN A C 1
ATOM 1494 O O . GLN A 1 195 ? -28.232 1.561 40.758 1.00 57.66 195 GLN A O 1
ATOM 1499 N N . LYS A 1 196 ? -28.986 0.547 38.891 1.00 48.25 196 LYS A N 1
ATOM 1500 C CA . LYS A 1 196 ? -30.426 0.718 39.116 1.00 48.25 196 LYS A CA 1
ATOM 1501 C C . LYS A 1 196 ? -31.040 -0.612 39.519 1.00 48.25 196 LYS A C 1
ATOM 1503 O O . LYS A 1 196 ? -32.005 -0.561 40.306 1.00 48.25 196 LYS A O 1
#

Secondary structure (DSSP, 8-state):
-PPPPP-SS------STT-S--SSTTS-PPP----EEE-TT-SS-SSSS-SBPPTTSPPPP--TT--EEE--SEEEE-SSTTSEEEE-TT-EEE-S-TT-SSS---EESSS-----TT--EEEEEEETTEEEEEEPPHHHHHHHTT--HHHHHHHHTTS-HHHHHHHHHHS--HHHHHHHHHHHHHHHHHHHHT--

Organism: NCBI:txid1035184

Foldseek 3Di:
DDDDDDDPDFDDQDPDPPRDDDPDPPPGGDDPQWWKFKAPPDPDDPDDDDRIDDPPDDHPPDDPVIDIDTDPADWFQALDPVRTDGEDAQWKWQQPCSPDNHPGIDIHDNDWDQQALQQRIWGFHDDPRDTDTDGDFLQNLCVNLVHDVVVVVVVVVPDDRSVSSNCSRPDHRPVVVVVVVVVVVVVVVVVVVVVD

InterPro domains:
  IPR001525 C-5 cytosine methyltransferase [PF00145] (109-185)
  IPR029063 S-adenosyl-L-methionine-dependent methyltransferase superfamily [SSF53335] (38-186)

Sequence (196 aa):
MTNPKLTDEARCITARYTAGATKRTAMNSGVLEVQPILTPDRVTKRQNGRRLKEQDEPMFTLTSQDRHGVLEGIKVRNGTKQGYQVAEVGDSVDLSYPGSQTRRARVGKGIAHNLSCGGQMGAVVWKGRVVKIRRLTPRECFRLQGFSDDLFDKAQAVNSDAQLYKQAGNGVTVTVVYAIGKAMLEANKSANNKQK

Radius of gyration: 22.9 Å; chains: 1; bounding box: 56×47×73 Å